Protein 6EU8 (pdb70)

Organism: Tannerella forsythia (NCBI:txid28112)

Structure (mmCIF, N/CA/C/O backbone):
data_6EU8
#
_entry.id   6EU8
#
_cell.length_a   68.050
_cell.length_b   68.050
_cell.length_c   90.220
_cell.angle_alpha   90.00
_cell.angle_beta   90.00
_cell.angle_gamma   120.00
#
_symmetry.space_group_name_H-M   'P 31 2 1'
#
loop_
_entity.id
_entity.type
_entity.pdbx_description
1 polymer 'Putative heme binding protein'
2 non-polymer 'MALONATE ION'
3 water water
#
loop_
_atom_site.group_PDB
_atom_site.id
_atom_site.type_symbol
_atom_site.label_atom_id
_atom_site.label_alt_id
_atom_site.label_comp_id
_atom_site.label_asym_id
_atom_site.label_entity_id
_atom_site.label_seq_id
_atom_site.pdbx_PDB_ins_code
_atom_site.Cartn_x
_atom_site.Cartn_y
_atom_site.Cartn_z
_atom_site.occupancy
_atom_site.B_iso_or_equiv
_atom_site.auth_seq_id
_atom_site.auth_comp_id
_atom_site.auth_asym_id
_atom_site.auth_atom_id
_atom_site.pdbx_PDB_model_num
ATOM 1 N N . ASP A 1 5 ? 26.207 -2.834 4.956 1.00 60.81 5 ASP A N 1
ATOM 2 C CA . ASP A 1 5 ? 27.713 -2.812 4.995 1.00 60.18 5 ASP A CA 1
ATOM 3 C C . ASP A 1 5 ? 28.387 -1.419 4.927 1.00 59.79 5 ASP A C 1
ATOM 4 O O . ASP A 1 5 ? 29.582 -1.352 5.180 1.00 50.22 5 ASP A O 1
ATOM 9 N N . ASP A 1 6 ? 27.646 -0.339 4.615 1.00 62.83 6 ASP A N 1
ATOM 10 C CA . ASP A 1 6 ? 28.226 1.041 4.530 1.00 68.74 6 ASP A CA 1
ATOM 11 C C . ASP A 1 6 ? 27.530 2.200 5.309 1.00 68.41 6 ASP A C 1
ATOM 12 O O . ASP A 1 6 ? 28.073 3.307 5.351 1.00 68.28 6 ASP A O 1
ATOM 17 N N . VAL A 1 7 ? 26.355 1.966 5.901 1.00 68.12 7 VAL A N 1
ATOM 18 C CA . VAL A 1 7 ? 25.717 2.934 6.823 1.00 64.18 7 VAL A CA 1
ATOM 19 C C . VAL A 1 7 ? 25.747 2.303 8.213 1.00 62.17 7 VAL A C 1
ATOM 20 O O . VAL A 1 7 ? 25.275 1.169 8.395 1.00 58.18 7 VAL A O 1
ATOM 24 N N . LYS A 1 8 ? 26.304 3.023 9.191 1.00 54.94 8 LYS A N 1
ATOM 25 C CA . LYS A 1 8 ? 26.371 2.507 10.557 1.00 51.17 8 LYS A CA 1
ATOM 26 C C . LYS A 1 8 ? 24.976 2.507 11.202 1.00 45.57 8 LYS A C 1
ATOM 27 O O . LYS A 1 8 ? 24.102 3.287 10.828 1.00 44.14 8 LYS A O 1
ATOM 33 N N . GLU A 1 9 ? 24.776 1.590 12.136 1.00 45.51 9 GLU A N 1
ATOM 34 C CA . GLU A 1 9 ? 23.504 1.476 12.833 1.00 47.44 9 GLU A CA 1
ATOM 35 C C . GLU A 1 9 ? 23.280 2.725 13.695 1.00 43.30 9 GLU A C 1
ATOM 36 O O . GLU A 1 9 ? 24.229 3.255 14.285 1.00 44.66 9 GLU A O 1
ATOM 42 N N . THR A 1 10 ? 22.030 3.192 13.731 1.00 42.78 10 THR A N 1
ATOM 43 C CA . THR A 1 10 ? 21.609 4.273 14.649 1.00 42.15 10 THR A CA 1
ATOM 44 C C . THR A 1 10 ? 21.647 3.778 16.087 1.00 40.35 10 THR A C 1
ATOM 45 O O . THR A 1 10 ? 21.291 2.632 16.363 1.00 40.31 10 THR A O 1
ATOM 49 N N . ILE A 1 11 ? 22.098 4.644 16.998 1.00 36.06 11 ILE A N 1
ATOM 50 C CA . ILE A 1 11 ? 22.193 4.347 18.414 1.00 36.15 11 ILE A CA 1
ATOM 51 C C . ILE A 1 11 ? 20.984 5.068 19.039 1.00 37.13 11 ILE A C 1
ATOM 52 O O . ILE A 1 11 ? 20.854 6.283 18.906 1.00 34.06 11 ILE A O 1
ATOM 57 N N . LYS A 1 12 ? 20.081 4.300 19.646 1.00 34.48 12 LYS A N 1
ATOM 58 C CA . LYS A 1 12 ? 18.842 4.823 20.238 1.00 35.42 12 LYS A CA 1
ATOM 59 C C . LYS A 1 12 ? 18.871 4.507 21.722 1.00 36.92 12 LYS A C 1
ATOM 60 O O . LYS A 1 12 ? 18.836 3.338 22.113 1.00 37.43 12 LYS A O 1
ATOM 66 N N . LYS A 1 13 ? 18.971 5.540 22.568 1.00 33.03 13 LYS A N 1
ATOM 67 C CA . LYS A 1 13 ? 19.173 5.353 24.006 1.00 35.09 13 LYS A CA 1
ATOM 68 C C . LYS A 1 13 ? 18.526 6.503 24.782 1.00 34.20 13 LYS A C 1
ATOM 69 O O . LYS A 1 13 ? 18.118 7.517 24.189 1.00 31.09 13 LYS A O 1
ATOM 75 N N . SER A 1 14 ? 18.449 6.298 26.095 1.00 34.84 14 SER A N 1
ATOM 76 C CA . SER A 1 14 ? 18.023 7.316 27.069 1.00 34.92 14 SER A CA 1
ATOM 77 C C . SER A 1 14 ? 19.165 7.526 28.046 1.00 35.39 14 SER A C 1
ATOM 78 O O . SER A 1 14 ? 19.929 6.606 28.297 1.00 35.32 14 SER A O 1
ATOM 81 N N . LYS A 1 15 ? 19.281 8.736 28.607 1.00 32.76 15 LYS A N 1
ATOM 82 C CA . LYS A 1 15 ? 20.281 9.036 29.630 1.00 31.93 15 LYS A CA 1
ATOM 83 C C . LYS A 1 15 ? 19.713 9.905 30.731 1.00 28.71 15 LYS A C 1
ATOM 84 O O . LYS A 1 15 ? 18.834 10.720 30.470 1.00 29.16 15 LYS A O 1
ATOM 90 N N . THR A 1 16 ? 20.262 9.747 31.928 1.00 29.01 16 THR A N 1
ATOM 91 C CA . THR A 1 16 ? 19.954 10.619 33.065 1.00 27.26 16 THR A CA 1
ATOM 92 C C . THR A 1 16 ? 21.272 11.152 33.623 1.00 28.27 16 THR A C 1
ATOM 93 O O . THR A 1 16 ? 22.152 10.372 33.998 1.00 29.71 16 THR A O 1
ATOM 97 N N . ILE A 1 17 ? 21.415 12.483 33.637 1.00 25.76 17 ILE A N 1
ATOM 98 C CA . ILE A 1 17 ? 22.649 13.166 34.057 1.00 25.76 17 ILE A CA 1
ATOM 99 C C . ILE A 1 17 ? 22.428 13.972 35.351 1.00 25.85 17 ILE A C 1
ATOM 100 O O . ILE A 1 17 ? 21.536 14.821 35.431 1.00 25.67 17 ILE A O 1
ATOM 105 N N . ASP A 1 18 ? 23.275 13.732 36.349 1.00 24.43 18 ASP A N 1
ATOM 106 C CA . ASP A 1 18 ? 23.268 14.530 37.576 1.00 25.11 18 ASP A CA 1
ATOM 107 C C . ASP A 1 18 ? 24.065 15.811 37.368 1.00 25.38 18 ASP A C 1
ATOM 108 O O . ASP A 1 18 ? 25.288 15.826 37.544 1.00 26.35 18 ASP A O 1
ATOM 113 N N . ALA A 1 19 ? 23.355 16.878 36.988 1.00 24.35 19 ALA A N 1
ATOM 114 C CA . ALA A 1 19 ? 23.950 18.219 36.789 1.00 23.68 19 ALA A CA 1
ATOM 115 C C . ALA A 1 19 ? 23.539 19.174 37.914 1.00 23.55 19 ALA A C 1
ATOM 116 O O . ALA A 1 19 ? 23.446 20.375 37.714 1.00 23.16 19 ALA A O 1
ATOM 118 N N . THR A 1 20 ? 23.356 18.643 39.131 1.00 24.55 20 THR A N 1
ATOM 119 C CA . THR A 1 20 ? 22.907 19.468 40.255 1.00 24.10 20 THR A CA 1
ATOM 120 C C . THR A 1 20 ? 23.938 20.479 40.774 1.00 24.24 20 THR A C 1
ATOM 121 O O . THR A 1 20 ? 23.561 21.503 41.332 1.00 24.99 20 THR A O 1
ATOM 125 N N . LYS A 1 21 ? 25.234 20.209 40.608 1.00 23.48 21 LYS A N 1
ATOM 126 C CA . LYS A 1 21 ? 26.283 21.074 41.182 1.00 25.63 21 LYS A CA 1
ATOM 127 C C . LYS A 1 21 ? 26.608 22.278 40.297 1.00 22.74 21 LYS A C 1
ATOM 128 O O . LYS A 1 21 ? 26.906 22.105 39.093 1.00 23.97 21 LYS A O 1
ATOM 134 N N . TYR A 1 22 ? 26.603 23.480 40.872 1.00 22.65 22 TYR A N 1
ATOM 135 C CA . TYR A 1 22 ? 27.004 24.705 40.144 1.00 23.33 22 TYR A CA 1
ATOM 136 C C . TYR A 1 22 ? 28.494 24.698 39.667 1.00 23.04 22 TYR A C 1
ATOM 137 O O . TYR A 1 22 ? 28.835 25.366 38.668 1.00 23.03 22 TYR A O 1
ATOM 146 N N . GLU A 1 23 ? 29.350 23.960 40.356 1.00 23.00 23 GLU A N 1
ATOM 147 C CA . GLU A 1 23 ? 30.787 23.916 40.039 1.00 23.89 23 GLU A CA 1
ATOM 148 C C . GLU A 1 23 ? 31.151 23.098 38.811 1.00 23.59 23 GLU A C 1
ATOM 149 O O . GLU A 1 23 ? 32.281 23.249 38.333 1.00 23.16 23 GLU A O 1
ATOM 155 N N . MET A 1 24 ? 30.249 22.207 38.334 1.00 21.62 24 MET A N 1
ATOM 156 C CA . MET A 1 24 ? 30.620 21.121 37.451 1.00 23.34 24 MET A CA 1
ATOM 157 C C . MET A 1 24 ? 30.000 21.171 36.050 1.00 21.54 24 MET A C 1
ATOM 158 O O . MET A 1 24 ? 28.912 21.728 35.856 1.00 22.02 24 MET A O 1
ATOM 163 N N . TRP A 1 25 ? 30.715 20.570 35.098 1.00 21.28 25 TRP A N 1
ATOM 164 C CA . TRP A 1 25 ? 30.162 20.151 33.813 1.00 21.12 25 TRP A CA 1
ATOM 165 C C . TRP A 1 25 ? 30.204 18.622 33.711 1.00 23.49 25 TRP A C 1
ATOM 166 O O . TRP A 1 25 ? 31.188 18.020 34.119 1.00 23.76 25 TRP A O 1
ATOM 177 N N . THR A 1 26 ? 29.189 18.008 33.095 1.00 22.61 26 THR A N 1
ATOM 178 C CA . THR A 1 26 ? 29.219 16.584 32.731 1.00 24.56 26 THR A CA 1
ATOM 179 C C . THR A 1 26 ? 29.278 16.462 31.210 1.00 23.53 26 THR A C 1
ATOM 180 O O . THR A 1 26 ? 28.357 16.922 30.508 1.00 23.34 26 THR A O 1
ATOM 184 N N . TYR A 1 27 ? 30.366 15.860 30.700 1.00 25.04 27 TYR A N 1
ATOM 185 C CA . TYR A 1 27 ? 30.628 15.675 29.262 1.00 24.92 27 TYR A CA 1
ATOM 186 C C . TYR A 1 27 ? 30.075 14.310 28.822 1.00 25.86 27 TYR A C 1
ATOM 187 O O . TYR A 1 27 ? 30.324 13.313 29.497 1.00 26.81 27 TYR A O 1
ATOM 196 N N . VAL A 1 28 ? 29.301 14.284 27.733 1.00 24.78 28 VAL A N 1
ATOM 197 C CA . VAL A 1 28 ? 28.518 13.091 27.318 1.00 25.95 28 VAL A CA 1
ATOM 198 C C . VAL A 1 28 ? 28.879 12.651 25.893 1.00 24.74 28 VAL A C 1
ATOM 199 O O . VAL A 1 28 ? 28.773 13.428 24.949 1.00 24.74 28 VAL A O 1
ATOM 203 N N . ASN A 1 29 ? 29.284 11.365 25.764 1.00 25.61 29 ASN A N 1
ATOM 204 C CA . ASN A 1 29 ? 29.486 10.702 24.477 1.00 27.82 29 ASN A CA 1
ATOM 205 C C . ASN A 1 29 ? 28.208 9.941 24.103 1.00 25.67 29 ASN A C 1
ATOM 206 O O . ASN A 1 29 ? 27.847 8.964 24.781 1.00 28.37 29 ASN A O 1
ATOM 211 N N . LEU A 1 30 ? 27.504 10.434 23.102 1.00 28.04 30 LEU A N 1
ATOM 212 C CA . LEU A 1 30 ? 26.240 9.839 22.640 1.00 28.41 30 LEU A CA 1
ATOM 213 C C . LEU A 1 30 ? 26.435 8.555 21.833 1.00 32.04 30 LEU A C 1
ATOM 214 O O . LEU A 1 30 ? 25.504 7.742 21.742 1.00 32.78 30 LEU A O 1
ATOM 219 N N . GLU A 1 31 ? 27.634 8.369 21.263 1.00 30.48 31 GLU A N 1
ATOM 220 C CA . GLU A 1 31 ? 27.926 7.158 20.483 1.00 35.79 31 GLU A CA 1
ATOM 221 C C . GLU A 1 31 ? 28.115 5.977 21.434 1.00 36.00 31 GLU A C 1
ATOM 222 O O . GLU A 1 31 ? 27.521 4.921 21.234 1.00 38.86 31 GLU A O 1
ATOM 228 N N . THR A 1 32 ? 28.925 6.169 22.473 1.00 34.67 32 THR A N 1
ATOM 229 C CA . THR A 1 32 ? 29.290 5.118 23.425 1.00 36.70 32 THR A CA 1
ATOM 230 C C . THR A 1 32 ? 28.502 5.097 24.734 1.00 38.31 32 THR A C 1
ATOM 231 O O . THR A 1 32 ? 28.510 4.096 25.448 1.00 38.40 32 THR A O 1
ATOM 235 N N . GLY A 1 33 ? 27.864 6.214 25.080 1.00 35.66 33 GLY A N 1
ATOM 236 C CA . GLY A 1 33 ? 27.218 6.360 26.379 1.00 33.56 33 GLY A CA 1
ATOM 237 C C . GLY A 1 33 ? 28.100 6.754 27.564 1.00 34.35 33 GLY A C 1
ATOM 238 O O . GLY A 1 33 ? 27.591 6.915 28.674 1.00 33.89 33 GLY A O 1
ATOM 239 N N . GLN A 1 34 ? 29.411 6.876 27.356 1.00 34.48 34 GLN A N 1
ATOM 240 C CA . GLN A 1 34 ? 30.337 7.241 28.423 1.00 34.36 34 GLN A CA 1
ATOM 241 C C . GLN A 1 34 ? 30.104 8.703 28.835 1.00 32.78 34 GLN A C 1
ATOM 242 O O . GLN A 1 34 ? 29.731 9.522 27.981 1.00 30.64 34 GLN A O 1
ATOM 248 N N . THR A 1 35 ? 30.342 8.979 30.121 1.00 31.44 35 THR A N 1
ATOM 249 C CA . THR A 1 35 ? 30.311 10.348 30.678 1.00 30.59 35 THR A CA 1
ATOM 250 C C . THR A 1 35 ? 31.496 10.600 31.605 1.00 32.89 35 THR A C 1
ATOM 251 O O . THR A 1 35 ? 32.089 9.644 32.126 1.00 34.60 35 THR A O 1
ATOM 255 N N . GLU A 1 36 ? 31.840 11.883 31.786 1.00 30.45 36 GLU A N 1
ATOM 256 C CA . GLU A 1 36 ? 32.902 12.358 32.700 1.00 32.14 36 GLU A CA 1
ATOM 257 C C . GLU A 1 36 ? 32.478 13.693 33.295 1.00 31.02 36 GLU A C 1
ATOM 258 O O . GLU A 1 36 ? 31.986 14.562 32.563 1.00 27.34 36 GLU A O 1
ATOM 264 N N . THR A 1 37 ? 32.667 13.843 34.605 1.00 28.49 37 THR A N 1
ATOM 265 C CA . THR A 1 37 ? 32.309 15.064 35.303 1.00 29.23 37 THR A CA 1
ATOM 266 C C . THR A 1 37 ? 33.594 15.781 35.773 1.00 30.29 37 THR A C 1
ATOM 267 O O . THR A 1 37 ? 34.445 15.163 36.435 1.00 31.10 37 THR A O 1
ATOM 271 N N . HIS A 1 38 ? 33.747 17.072 35.447 1.00 28.10 38 HIS A N 1
ATOM 272 C CA . HIS A 1 38 ? 34.915 17.861 35.880 1.00 26.40 38 HIS A CA 1
ATOM 273 C C . HIS A 1 38 ? 34.493 19.264 36.300 1.00 24.82 38 HIS A C 1
ATOM 274 O O . HIS A 1 38 ? 33.559 19.837 35.729 1.00 24.45 38 HIS A O 1
ATOM 281 N N . ARG A 1 39 ? 35.182 19.815 37.291 1.00 24.37 39 ARG A N 1
ATOM 282 C CA . ARG A 1 39 ? 35.013 21.204 37.709 1.00 22.45 39 ARG A CA 1
ATOM 283 C C . ARG A 1 39 ? 35.305 22.155 36.537 1.00 22.47 39 ARG A C 1
ATOM 284 O O . ARG A 1 39 ? 36.265 21.947 35.786 1.00 22.30 39 ARG A O 1
ATOM 292 N N . ASP A 1 40 ? 34.450 23.158 36.355 1.00 21.54 40 ASP A N 1
ATOM 293 C CA . ASP A 1 40 ? 34.643 24.209 35.329 1.00 20.56 40 ASP A CA 1
ATOM 294 C C . ASP A 1 40 ? 36.084 24.723 35.327 1.00 20.46 40 ASP A C 1
ATOM 295 O O . ASP A 1 40 ? 36.641 24.966 36.406 1.00 21.29 40 ASP A O 1
ATOM 300 N N . PHE A 1 41 ? 36.672 24.877 34.121 1.00 21.35 41 PHE A N 1
ATOM 301 C CA . PHE A 1 41 ? 38.109 25.200 33.921 1.00 21.78 41 PHE A CA 1
ATOM 302 C C . PHE A 1 41 ? 38.469 26.689 33.799 1.00 22.99 41 PHE A C 1
ATOM 303 O O . PHE A 1 41 ? 39.651 27.033 33.617 1.00 24.48 41 PHE A O 1
ATOM 311 N N . SER A 1 42 ? 37.496 27.599 33.941 1.00 20.18 42 SER A N 1
ATOM 312 C CA . SER A 1 42 ? 37.762 29.020 33.782 1.00 20.37 42 SER A CA 1
ATOM 313 C C . SER A 1 42 ? 38.325 29.654 35.079 1.00 19.34 42 SER A C 1
ATOM 314 O O . SER A 1 42 ? 38.280 29.042 36.143 1.00 21.13 42 SER A O 1
ATOM 317 N N . GLU A 1 43 ? 38.837 30.880 34.970 1.00 20.58 43 GLU A N 1
ATOM 318 C CA . GLU A 1 43 ? 39.117 31.669 36.164 1.00 20.97 43 GLU A CA 1
ATOM 319 C C . GLU A 1 43 ? 37.744 32.109 36.746 1.00 21.17 43 GLU A C 1
ATOM 320 O O . GLU A 1 43 ? 36.906 32.626 36.025 1.00 23.07 43 GLU A O 1
ATOM 326 N N . TRP A 1 44 ? 37.517 31.841 38.032 1.00 22.33 44 TRP A N 1
ATOM 327 C CA . TRP A 1 44 ? 36.203 32.190 38.626 1.00 22.11 44 TRP A CA 1
ATOM 328 C C . TRP A 1 44 ? 36.274 33.565 39.268 1.00 23.47 44 TRP A C 1
ATOM 329 O O . TRP A 1 44 ? 37.320 33.961 39.804 1.00 22.65 44 TRP A O 1
ATOM 340 N N . HIS A 1 45 ? 35.161 34.290 39.190 1.00 23.03 45 HIS A N 1
ATOM 341 C CA . HIS A 1 45 ? 35.113 35.691 39.578 1.00 23.20 45 HIS A CA 1
ATOM 342 C C . HIS A 1 45 ? 34.003 35.881 40.611 1.00 23.43 45 HIS A C 1
ATOM 343 O O . HIS A 1 45 ? 32.823 35.548 40.342 1.00 24.04 45 HIS A O 1
ATOM 350 N N . VAL A 1 46 ? 34.415 36.364 41.797 1.00 24.58 46 VAL A N 1
ATOM 351 C CA . VAL A 1 46 ? 33.461 36.643 42.908 1.00 25.23 46 VAL A CA 1
ATOM 352 C C . VAL A 1 46 ? 32.917 38.041 42.698 1.00 27.43 46 VAL A C 1
ATOM 353 O O . VAL A 1 46 ? 33.672 39.018 42.599 1.00 25.83 46 VAL A O 1
ATOM 357 N N . MET A 1 47 ? 31.597 38.143 42.565 1.00 26.23 47 MET A N 1
ATOM 358 C CA . MET A 1 47 ? 30.912 39.425 42.394 1.00 27.73 47 MET A CA 1
ATOM 359 C C . MET A 1 47 ? 30.389 39.821 43.770 1.00 30.81 47 MET A C 1
ATOM 360 O O . MET A 1 47 ? 29.760 39.010 44.450 1.00 29.78 47 MET A O 1
ATOM 365 N N . LYS A 1 48 ? 30.705 41.045 44.196 1.00 30.08 48 LYS A N 1
ATOM 366 C CA . LYS A 1 48 ? 30.264 41.583 45.492 1.00 33.67 48 LYS A CA 1
ATOM 367 C C . LYS A 1 48 ? 29.764 42.997 45.217 1.00 35.83 48 LYS A C 1
ATOM 368 O O . LYS A 1 48 ? 30.483 43.815 44.636 1.00 32.87 48 LYS A O 1
ATOM 374 N N . ASN A 1 49 ? 28.523 43.281 45.624 1.00 35.19 49 ASN A N 1
ATOM 375 C CA . ASN A 1 49 ? 27.906 44.585 45.423 1.00 38.71 49 ASN A CA 1
ATOM 376 C C . ASN A 1 49 ? 27.891 45.041 43.961 1.00 39.34 49 ASN A C 1
ATOM 377 O O . ASN A 1 49 ? 28.057 46.234 43.671 1.00 41.71 49 ASN A O 1
ATOM 382 N N . GLY A 1 50 ? 27.691 44.086 43.051 1.00 36.78 50 GLY A N 1
ATOM 383 C CA . GLY A 1 50 ? 27.583 44.339 41.618 1.00 39.47 50 GLY A CA 1
ATOM 384 C C . GLY A 1 50 ? 28.873 44.550 40.843 1.00 41.43 50 GLY A C 1
ATOM 385 O O . GLY A 1 50 ? 28.828 44.891 39.668 1.00 47.08 50 GLY A O 1
ATOM 386 N N . LYS A 1 51 ? 30.017 44.353 41.483 1.00 41.48 51 LYS A N 1
ATOM 387 C CA . LYS A 1 51 ? 31.296 44.495 40.782 1.00 44.20 51 LYS A CA 1
ATOM 388 C C . LYS A 1 51 ? 32.232 43.331 41.072 1.00 38.74 51 LYS A C 1
ATOM 389 O O . LYS A 1 51 ? 32.146 42.665 42.116 1.00 33.65 51 LYS A O 1
ATOM 395 N N . LEU A 1 52 ? 33.123 43.095 40.104 1.00 37.49 52 LEU A N 1
ATOM 396 C CA . LEU A 1 52 ? 34.125 42.056 40.204 1.00 39.64 52 LEU A CA 1
ATOM 397 C C . LEU A 1 52 ? 35.044 42.422 41.346 1.00 39.12 52 LEU A C 1
ATOM 398 O O . LEU A 1 52 ? 35.714 43.454 41.280 1.00 46.27 52 LEU A O 1
ATOM 403 N N . LEU A 1 53 ? 35.060 41.594 42.377 1.00 35.31 53 LEU A N 1
ATOM 404 C CA . LEU A 1 53 ? 35.832 41.838 43.594 1.00 38.08 53 LEU A CA 1
ATOM 405 C C . LEU A 1 53 ? 37.065 40.947 43.698 1.00 35.78 53 LEU A C 1
ATOM 406 O O . LEU A 1 53 ? 38.163 41.459 43.902 1.00 36.86 53 LEU A O 1
ATOM 411 N N . GLU A 1 54 ? 36.868 39.624 43.638 1.00 29.53 54 GLU A N 1
ATOM 412 C CA . GLU A 1 54 ? 37.929 38.664 43.877 1.00 29.80 54 GLU A CA 1
ATOM 413 C C . GLU A 1 54 ? 38.042 37.666 42.740 1.00 28.24 54 GLU A C 1
ATOM 414 O O . GLU A 1 54 ? 37.080 37.471 41.972 1.00 28.34 54 GLU A O 1
ATOM 420 N N . THR A 1 55 ? 39.218 37.033 42.648 1.00 27.48 55 THR A N 1
ATOM 421 C CA . THR A 1 55 ? 39.436 35.942 41.686 1.00 26.61 55 THR A CA 1
ATOM 422 C C . THR A 1 55 ? 39.729 34.625 42.393 1.00 27.18 55 THR A C 1
ATOM 423 O O . THR A 1 55 ? 40.266 34.596 43.518 1.00 29.74 55 THR A O 1
ATOM 427 N N . ILE A 1 56 ? 39.393 33.520 41.737 1.00 25.19 56 ILE A N 1
ATOM 428 C CA . ILE A 1 56 ? 39.760 32.173 42.149 1.00 26.18 56 ILE A CA 1
ATOM 429 C C . ILE A 1 56 ? 40.513 31.556 40.970 1.00 27.56 56 ILE A C 1
ATOM 430 O O . ILE A 1 56 ? 39.977 31.556 39.857 1.00 24.90 56 ILE A O 1
ATOM 435 N N . PRO A 1 57 ? 41.741 31.028 41.199 1.00 27.90 57 PRO A N 1
ATOM 436 C CA . PRO A 1 57 ? 42.554 30.625 40.062 1.00 28.21 57 PRO A CA 1
ATOM 437 C C . PRO A 1 57 ? 41.939 29.538 39.201 1.00 24.51 57 PRO A C 1
ATOM 438 O O . PRO A 1 57 ? 41.334 28.614 39.715 1.00 25.55 57 PRO A O 1
ATOM 442 N N . ALA A 1 58 ? 42.135 29.646 37.904 1.00 23.78 58 ALA A N 1
ATOM 443 C CA . ALA A 1 58 ? 41.777 28.603 36.948 1.00 25.12 58 ALA A CA 1
ATOM 444 C C . ALA A 1 58 ? 42.505 27.298 37.303 1.00 25.74 58 ALA A C 1
ATOM 445 O O . ALA A 1 58 ? 43.715 27.343 37.614 1.00 27.64 58 ALA A O 1
ATOM 447 N N . LYS A 1 59 ? 41.791 26.173 37.278 1.00 26.75 59 LYS A N 1
ATOM 448 C CA A LYS A 1 59 ? 42.369 24.856 37.591 0.50 28.84 59 LYS A CA 1
ATOM 449 C CA B LYS A 1 59 ? 42.336 24.836 37.608 0.50 28.77 59 LYS A CA 1
ATOM 450 C C . LYS A 1 59 ? 42.053 23.841 36.503 1.00 29.48 59 LYS A C 1
ATOM 451 O O . LYS A 1 59 ? 40.919 23.747 36.027 1.00 27.73 59 LYS A O 1
ATOM 462 N N . GLY A 1 60 ? 43.057 23.041 36.128 1.00 29.35 60 GLY A N 1
ATOM 463 C CA . GLY A 1 60 ? 42.902 22.077 35.044 1.00 29.31 60 GLY A CA 1
ATOM 464 C C . GLY A 1 60 ? 42.708 22.671 33.655 1.00 29.56 60 GLY A C 1
ATOM 465 O O . GLY A 1 60 ? 42.943 23.853 33.415 1.00 32.35 60 GLY A O 1
ATOM 466 N N . SER A 1 61 ? 42.271 21.822 32.739 1.00 31.81 61 SER A N 1
ATOM 467 C CA . SER A 1 61 ? 41.941 22.211 31.380 1.00 33.73 61 SER A CA 1
ATOM 468 C C . SER A 1 61 ? 41.161 21.092 30.690 1.00 32.17 61 SER A C 1
ATOM 469 O O . SER A 1 61 ? 41.065 19.956 31.191 1.00 33.26 61 SER A O 1
ATOM 472 N N . GLU A 1 62 ? 40.611 21.410 29.526 1.00 33.38 62 GLU A N 1
ATOM 473 C CA . GLU A 1 62 ? 39.862 20.429 28.734 1.00 36.22 62 GLU A CA 1
ATOM 474 C C . GLU A 1 62 ? 40.709 19.218 28.307 1.00 37.77 62 GLU A C 1
ATOM 475 O O . GLU A 1 62 ? 40.154 18.165 28.006 1.00 37.24 62 GLU A O 1
ATOM 481 N N . ALA A 1 63 ? 42.040 19.355 28.325 1.00 39.34 63 ALA A N 1
ATOM 482 C CA . ALA A 1 63 ? 42.923 18.189 28.159 1.00 40.39 63 ALA A CA 1
ATOM 483 C C . ALA A 1 63 ? 42.753 17.112 29.239 1.00 40.29 63 ALA A C 1
ATOM 484 O O . ALA A 1 63 ? 43.094 15.951 29.009 1.00 44.11 63 ALA A O 1
ATOM 486 N N . ASP A 1 64 ? 42.214 17.480 30.404 1.00 35.73 64 ASP A N 1
ATOM 487 C CA . ASP A 1 64 ? 41.852 16.511 31.450 1.00 35.67 64 ASP A CA 1
ATOM 488 C C . ASP A 1 64 ? 40.674 15.598 31.110 1.00 39.95 64 ASP A C 1
ATOM 489 O O . ASP A 1 64 ? 40.413 14.647 31.850 1.00 42.24 64 ASP A O 1
ATOM 494 N N . ILE A 1 65 ? 39.941 15.903 30.037 1.00 37.10 65 ILE A N 1
ATOM 495 C CA . ILE A 1 65 ? 38.815 15.076 29.608 1.00 37.39 65 ILE A CA 1
ATOM 496 C C . ILE A 1 65 ? 39.371 13.946 28.742 1.00 37.07 65 ILE A C 1
ATOM 497 O O . ILE A 1 65 ? 39.939 14.199 27.682 1.00 40.04 65 ILE A O 1
ATOM 502 N N . LYS A 1 66 ? 39.197 12.708 29.185 1.00 41.26 66 LYS A N 1
ATOM 503 C CA . LYS A 1 66 ? 39.776 11.555 28.459 1.00 43.27 66 LYS A CA 1
ATOM 504 C C . LYS A 1 66 ? 38.903 11.034 27.307 1.00 43.83 66 LYS A C 1
ATOM 505 O O . LYS A 1 66 ? 39.433 10.641 26.255 1.00 44.30 66 LYS A O 1
ATOM 511 N N . ILE A 1 67 ? 37.582 11.038 27.488 1.00 37.05 67 ILE A N 1
ATOM 512 C CA . ILE A 1 67 ? 36.657 10.557 26.448 1.00 34.23 67 ILE A CA 1
ATOM 513 C C . ILE A 1 67 ? 36.476 11.555 25.315 1.00 33.89 67 ILE A C 1
ATOM 514 O O . ILE A 1 67 ? 36.638 12.763 25.528 1.00 31.70 67 ILE A O 1
ATOM 519 N N . LYS A 1 68 ? 36.124 11.061 24.118 1.00 31.84 68 LYS A N 1
ATOM 520 C CA . LYS A 1 68 ? 35.479 11.887 23.098 1.00 33.48 68 LYS A CA 1
ATOM 521 C C . LYS A 1 68 ? 34.080 12.234 23.618 1.00 28.61 68 LYS A C 1
ATOM 522 O O . LYS A 1 68 ? 33.510 11.461 24.372 1.00 28.88 68 LYS A O 1
ATOM 528 N N . TRP A 1 69 ? 33.547 13.370 23.196 1.00 29.50 69 TRP A N 1
ATOM 529 C CA . TRP A 1 69 ? 32.224 13.803 23.682 1.00 27.69 69 TRP A CA 1
ATOM 530 C C . TRP A 1 69 ? 31.523 14.737 22.694 1.00 26.95 69 TRP A C 1
ATOM 531 O O . TRP A 1 69 ? 32.153 15.348 21.828 1.00 27.20 69 TRP A O 1
ATOM 542 N N . HIS A 1 70 ? 30.185 14.831 22.847 1.00 24.86 70 HIS A N 1
ATOM 543 C CA . HIS A 1 70 ? 29.316 15.521 21.936 1.00 24.36 70 HIS A CA 1
ATOM 544 C C . HIS A 1 70 ? 28.569 16.708 22.564 1.00 23.45 70 HIS A C 1
ATOM 545 O O . HIS A 1 70 ? 28.504 17.779 21.960 1.00 23.20 70 HIS A O 1
ATOM 552 N N . ILE A 1 71 ? 27.977 16.476 23.740 1.00 23.90 71 ILE A N 1
ATOM 553 C CA . ILE A 1 71 ? 27.291 17.552 24.487 1.00 24.07 71 ILE A CA 1
ATOM 554 C C . ILE A 1 71 ? 27.773 17.561 25.938 1.00 22.77 71 ILE A C 1
ATOM 555 O O . ILE A 1 71 ? 28.317 16.582 26.428 1.00 24.21 71 ILE A O 1
ATOM 560 N N . ALA A 1 72 ? 27.625 18.708 26.619 1.00 21.74 72 ALA A N 1
ATOM 561 C CA . ALA A 1 72 ? 27.947 18.852 28.048 1.00 21.95 72 ALA A CA 1
ATOM 562 C C . ALA A 1 72 ? 26.891 19.688 28.751 1.00 21.30 72 ALA A C 1
ATOM 563 O O . ALA A 1 72 ? 26.306 20.593 28.151 1.00 22.53 72 ALA A O 1
ATOM 565 N N . ILE A 1 73 ? 26.661 19.346 30.022 1.00 21.04 73 ILE A N 1
ATOM 566 C CA . ILE A 1 73 ? 25.543 19.869 30.798 1.00 20.69 73 ILE A CA 1
ATOM 567 C C . ILE A 1 73 ? 26.075 20.437 32.138 1.00 20.87 73 ILE A C 1
ATOM 568 O O . ILE A 1 73 ? 26.844 19.780 32.854 1.00 20.37 73 ILE A O 1
ATOM 573 N N . HIS A 1 74 ? 25.645 21.676 32.459 1.00 19.69 74 HIS A N 1
ATOM 574 C CA . HIS A 1 74 ? 25.910 22.349 33.736 1.00 20.62 74 HIS A CA 1
ATOM 575 C C . HIS A 1 74 ? 24.575 22.915 34.189 1.00 20.61 74 HIS A C 1
ATOM 576 O O . HIS A 1 74 ? 24.061 23.793 33.547 1.00 20.65 74 HIS A O 1
ATOM 583 N N . ARG A 1 75 ? 24.017 22.427 35.318 1.00 20.85 75 ARG A N 1
ATOM 584 C CA . ARG A 1 75 ? 22.651 22.807 35.682 1.00 20.11 75 ARG A CA 1
ATOM 585 C C . ARG A 1 75 ? 21.725 22.650 34.458 1.00 19.56 75 ARG A C 1
ATOM 586 O O . ARG A 1 75 ? 21.663 21.528 33.962 1.00 20.63 75 ARG A O 1
ATOM 594 N N . PHE A 1 76 ? 21.025 23.690 33.987 1.00 20.26 76 PHE A N 1
ATOM 595 C CA . PHE A 1 76 ? 20.177 23.556 32.776 1.00 19.83 76 PHE A CA 1
ATOM 596 C C . PHE A 1 76 ? 20.846 24.135 31.529 1.00 19.60 76 PHE A C 1
ATOM 597 O O . PHE A 1 76 ? 20.218 24.215 30.450 1.00 20.52 76 PHE A O 1
ATOM 605 N N . ASP A 1 77 ? 22.105 24.550 31.679 1.00 20.03 77 ASP A N 1
ATOM 606 C CA . ASP A 1 77 ? 22.926 25.016 30.528 1.00 20.46 77 ASP A CA 1
ATOM 607 C C . ASP A 1 77 ? 23.447 23.811 29.734 1.00 20.42 77 ASP A C 1
ATOM 608 O O . ASP A 1 77 ? 23.977 22.852 30.306 1.00 19.41 77 ASP A O 1
ATOM 613 N N . ILE A 1 78 ? 23.310 23.881 28.408 1.00 20.52 78 ILE A N 1
ATOM 614 C CA . ILE A 1 78 ? 23.725 22.791 27.495 1.00 22.00 78 ILE A CA 1
ATOM 615 C C . ILE A 1 78 ? 24.668 23.389 26.466 1.00 20.63 78 ILE A C 1
ATOM 616 O O . ILE A 1 78 ? 24.339 24.438 25.850 1.00 21.83 78 ILE A O 1
ATOM 621 N N . ARG A 1 79 ? 25.850 22.781 26.307 1.00 21.17 79 ARG A N 1
ATOM 622 C CA . ARG A 1 79 ? 26.762 23.156 25.213 1.00 22.08 79 ARG A CA 1
ATOM 623 C C . ARG A 1 79 ? 27.092 21.931 24.365 1.00 23.12 79 ARG A C 1
ATOM 624 O O . ARG A 1 79 ? 26.773 20.801 24.714 1.00 22.51 79 ARG A O 1
ATOM 632 N N . THR A 1 80 ? 27.780 22.202 23.249 1.00 22.62 80 THR A N 1
ATOM 633 C CA . THR A 1 80 ? 28.270 21.163 22.345 1.00 23.02 80 THR A CA 1
ATOM 634 C C . THR A 1 80 ? 29.798 21.204 22.272 1.00 23.80 80 THR A C 1
ATOM 635 O O . THR A 1 80 ? 30.430 22.144 22.758 1.00 23.45 80 THR A O 1
ATOM 639 N N . ASN A 1 81 ? 30.377 20.188 21.608 1.00 23.37 81 ASN A N 1
ATOM 640 C CA . ASN A 1 81 ? 31.846 20.147 21.376 1.00 25.76 81 ASN A CA 1
ATOM 641 C C . ASN A 1 81 ? 32.129 20.695 19.978 1.00 26.01 81 ASN A C 1
ATOM 642 O O . ASN A 1 81 ? 32.362 19.916 19.030 1.00 27.08 81 ASN A O 1
ATOM 647 N N . GLU A 1 82 ? 32.112 22.022 19.846 1.00 26.15 82 GLU A N 1
ATOM 648 C CA . GLU A 1 82 ? 32.186 22.721 18.549 1.00 29.47 82 GLU A CA 1
ATOM 649 C C . GLU A 1 82 ? 31.140 22.215 17.535 1.00 29.20 82 GLU A C 1
ATOM 650 O O . GLU A 1 82 ? 31.437 21.986 16.338 1.00 30.95 82 GLU A O 1
ATOM 656 N N . GLY A 1 83 ? 29.911 22.040 18.010 1.00 27.10 83 GLY A N 1
ATOM 657 C CA . GLY A 1 83 ? 28.765 21.652 17.199 1.00 27.34 83 GLY A CA 1
ATOM 658 C C . GLY A 1 83 ? 27.788 22.754 16.904 1.00 26.09 83 GLY A C 1
ATOM 659 O O . GLY A 1 83 ? 28.067 23.931 17.122 1.00 27.96 83 GLY A O 1
ATOM 660 N N . GLU A 1 84 ? 26.639 22.385 16.350 1.00 25.10 84 GLU A N 1
ATOM 661 C CA . GLU A 1 84 ? 25.592 23.362 16.028 1.00 27.02 84 GLU A CA 1
ATOM 662 C C . GLU A 1 84 ? 24.222 22.709 16.096 1.00 26.34 84 GLU A C 1
ATOM 663 O O . GLU A 1 84 ? 24.101 21.487 15.875 1.00 26.33 84 GLU A O 1
ATOM 669 N N . ALA A 1 85 ? 23.197 23.509 16.439 1.00 25.36 85 ALA A N 1
ATOM 670 C CA . ALA A 1 85 ? 21.855 22.972 16.721 1.00 24.93 85 ALA A CA 1
ATOM 671 C C . ALA A 1 85 ? 20.702 23.788 16.136 1.00 24.12 85 ALA A C 1
ATOM 672 O O . ALA A 1 85 ? 20.834 24.986 15.915 1.00 26.22 85 ALA A O 1
ATOM 674 N N . ILE A 1 86 ? 19.585 23.088 15.891 1.00 23.91 86 ILE A N 1
ATOM 675 C CA . ILE A 1 86 ? 18.246 23.658 15.634 1.00 25.34 86 ILE A CA 1
ATOM 676 C C . ILE A 1 86 ? 17.191 23.014 16.505 1.00 24.48 86 ILE A C 1
ATOM 677 O O . ILE A 1 86 ? 17.341 21.884 16.961 1.00 24.98 86 ILE A O 1
ATOM 682 N N . ALA A 1 87 ? 16.118 23.779 16.761 1.00 24.93 87 ALA A N 1
ATOM 683 C CA . ALA A 1 87 ? 14.884 23.246 17.312 1.00 25.66 87 ALA A CA 1
ATOM 684 C C . ALA A 1 87 ? 13.904 23.052 16.165 1.00 24.84 87 ALA A C 1
ATOM 685 O O . ALA A 1 87 ? 13.493 24.030 15.534 1.00 29.26 87 ALA A O 1
ATOM 687 N N . THR A 1 88 ? 13.545 21.804 15.940 1.00 26.63 88 THR A N 1
ATOM 688 C CA . THR A 1 88 ? 12.521 21.473 14.947 1.00 26.58 88 THR A CA 1
ATOM 689 C C . THR A 1 88 ? 11.139 21.760 15.510 1.00 29.22 88 THR A C 1
ATOM 690 O O . THR A 1 88 ? 10.965 21.919 16.728 1.00 27.47 88 THR A O 1
ATOM 694 N N . LYS A 1 89 ? 10.155 21.780 14.621 1.00 28.77 89 LYS A N 1
ATOM 695 C CA . LYS A 1 89 ? 8.741 21.847 14.997 1.00 28.97 89 LYS A CA 1
ATOM 696 C C . LYS A 1 89 ? 8.133 20.515 15.378 1.00 29.22 89 LYS A C 1
ATOM 697 O O . LYS A 1 89 ? 6.966 20.470 15.780 1.00 29.41 89 LYS A O 1
ATOM 703 N N . GLU A 1 90 ? 8.881 19.421 15.243 1.00 27.71 90 GLU A N 1
ATOM 704 C CA . GLU A 1 90 ? 8.362 18.089 15.475 1.00 29.36 90 GLU A CA 1
ATOM 705 C C . GLU A 1 90 ? 8.437 17.687 16.939 1.00 28.72 90 GLU A C 1
ATOM 706 O O . GLU A 1 90 ? 9.301 18.186 17.692 1.00 27.72 90 GLU A O 1
ATOM 712 N N . THR A 1 91 ? 7.518 16.805 17.326 1.00 28.87 91 THR A N 1
ATOM 713 C CA A THR A 1 91 ? 7.468 16.238 18.672 0.50 30.34 91 THR A CA 1
ATOM 714 C CA B THR A 1 91 ? 7.466 16.241 18.664 0.50 27.76 91 THR A CA 1
ATOM 715 C C . THR A 1 91 ? 7.847 14.750 18.703 1.00 30.50 91 THR A C 1
ATOM 716 O O . THR A 1 91 ? 7.996 14.182 19.770 1.00 30.31 91 THR A O 1
ATOM 723 N N . GLU A 1 92 ? 8.011 14.127 17.532 1.00 32.30 92 GLU A N 1
ATOM 724 C CA . GLU A 1 92 ? 8.318 12.687 17.436 1.00 34.95 92 GLU A CA 1
ATOM 725 C C . GLU A 1 92 ? 9.514 12.458 16.510 1.00 29.78 92 GLU A C 1
ATOM 726 O O . GLU A 1 92 ? 9.611 13.069 15.453 1.00 30.16 92 GLU A O 1
ATOM 732 N N . PHE A 1 93 ? 10.404 11.551 16.902 1.00 32.12 93 PHE A N 1
ATOM 733 C CA . PHE A 1 93 ? 11.624 11.287 16.114 1.00 31.70 93 PHE A CA 1
ATOM 734 C C . PHE A 1 93 ? 11.310 10.801 14.699 1.00 34.33 93 PHE A C 1
ATOM 735 O O . PHE A 1 93 ? 11.981 11.210 13.754 1.00 33.87 93 PHE A O 1
ATOM 743 N N . SER A 1 94 ? 10.283 9.964 14.558 1.00 38.05 94 SER A N 1
ATOM 744 C CA . SER A 1 94 ? 9.919 9.430 13.218 1.00 38.82 94 SER A CA 1
ATOM 745 C C . SER A 1 94 ? 9.493 10.507 12.197 1.00 39.61 94 SER A C 1
ATOM 746 O O . SER A 1 94 ? 9.509 10.257 10.987 1.00 40.58 94 SER A O 1
ATOM 749 N N . LYS A 1 95 ? 9.129 11.702 12.673 1.00 36.75 95 LYS A N 1
ATOM 750 C CA . LYS A 1 95 ? 8.770 12.835 11.810 1.00 37.50 95 LYS A CA 1
ATOM 751 C C . LYS A 1 95 ? 9.941 13.721 11.377 1.00 35.54 95 LYS A C 1
ATOM 752 O O . LYS A 1 95 ? 9.759 14.628 10.575 1.00 36.92 95 LYS A O 1
ATOM 758 N N . VAL A 1 96 ? 11.131 13.494 11.941 1.00 37.82 96 VAL A N 1
ATOM 759 C CA . VAL A 1 96 ? 12.342 14.214 11.552 1.00 37.68 96 VAL A CA 1
ATOM 760 C C . VAL A 1 96 ? 13.070 13.259 10.612 1.00 41.30 96 VAL A C 1
ATOM 761 O O . VAL A 1 96 ? 13.611 12.254 11.059 1.00 40.32 96 VAL A O 1
ATOM 765 N N . THR A 1 97 ? 13.009 13.538 9.312 1.00 47.16 97 THR A N 1
ATOM 76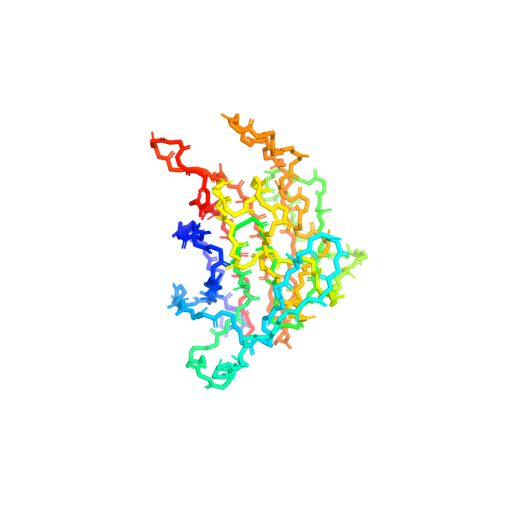6 C CA . THR A 1 97 ? 13.541 12.604 8.320 1.00 51.63 97 THR A CA 1
ATOM 767 C C . THR A 1 97 ? 14.961 13.028 7.993 1.00 49.98 97 THR A C 1
ATOM 768 O O . THR A 1 97 ? 15.188 14.116 7.458 1.00 50.92 97 THR A O 1
ATOM 772 N N . GLY A 1 98 ? 15.913 12.177 8.365 1.00 52.01 98 GLY A N 1
ATOM 773 C CA . GLY A 1 98 ? 17.325 12.425 8.080 1.00 53.82 98 GLY A CA 1
ATOM 774 C C . GLY A 1 98 ? 17.853 13.622 8.839 1.00 53.44 98 GLY A C 1
ATOM 775 O O . GLY A 1 98 ? 17.358 13.947 9.921 1.00 57.74 98 GLY A O 1
ATOM 776 N N . LEU A 1 99 ? 18.863 14.268 8.267 1.00 49.26 99 LEU A N 1
ATOM 777 C CA . LEU A 1 99 ? 19.424 15.489 8.808 1.00 45.34 99 LEU A CA 1
ATOM 778 C C . LEU A 1 99 ? 18.702 16.655 8.146 1.00 46.19 99 LEU A C 1
ATOM 779 O O . LEU A 1 99 ? 18.911 16.908 6.952 1.00 46.84 99 LEU A O 1
ATOM 784 N N . PRO A 1 100 ? 17.831 17.361 8.890 1.00 42.28 100 PRO A N 1
ATOM 785 C CA . PRO A 1 100 ? 17.100 18.419 8.213 1.00 44.77 100 PRO A CA 1
ATOM 786 C C . PRO A 1 100 ? 17.972 19.601 7.869 1.00 45.07 100 PRO A C 1
ATOM 787 O O . PRO A 1 100 ? 18.984 19.860 8.540 1.00 42.22 100 PRO A O 1
ATOM 791 N N . ALA A 1 101 ? 17.578 20.307 6.817 1.00 45.66 101 ALA A N 1
ATOM 792 C CA . ALA A 1 101 ? 18.140 21.607 6.517 1.00 47.62 101 ALA A CA 1
ATOM 793 C C . ALA A 1 101 ? 17.563 22.596 7.507 1.00 48.06 101 ALA A C 1
ATOM 794 O O . ALA A 1 101 ? 16.502 22.351 8.086 1.00 50.10 101 ALA A O 1
ATOM 796 N N . GLY A 1 102 ? 18.261 23.711 7.695 1.00 48.56 102 GLY A N 1
ATOM 797 C CA . GLY A 1 102 ? 17.854 24.733 8.662 1.00 47.57 102 GLY A CA 1
ATOM 798 C C . GLY A 1 102 ? 18.974 25.693 9.038 1.00 43.52 102 GLY A C 1
ATOM 799 O O . GLY A 1 102 ? 20.103 25.576 8.544 1.00 44.16 102 GLY A O 1
ATOM 800 N N . ASP A 1 103 ? 18.645 26.629 9.925 1.00 41.31 103 ASP A N 1
ATOM 801 C CA . ASP A 1 103 ? 19.563 27.664 10.387 1.00 40.62 103 ASP A CA 1
ATOM 802 C C . ASP A 1 103 ? 20.209 27.237 11.727 1.00 36.65 103 ASP A C 1
ATOM 803 O O . ASP A 1 103 ? 19.808 27.696 12.811 1.00 37.30 103 ASP A O 1
ATOM 808 N N . TYR A 1 104 ? 21.239 26.406 11.613 1.00 32.00 104 TYR A N 1
ATOM 809 C CA . TYR A 1 104 ? 21.941 25.842 12.765 1.00 30.12 104 TYR A CA 1
ATOM 810 C C . TYR A 1 104 ? 22.772 26.913 13.473 1.00 31.28 104 TYR A C 1
ATOM 811 O O . TYR A 1 104 ? 23.409 27.739 12.817 1.00 32.92 104 TYR A O 1
ATOM 820 N N . LYS A 1 105 ? 22.736 26.914 14.816 1.00 26.87 105 LYS A N 1
ATOM 821 C CA . LYS A 1 105 ? 23.505 27.841 15.622 1.00 27.95 105 LYS A CA 1
ATOM 822 C C . LYS A 1 105 ? 24.617 27.173 16.453 1.00 26.28 105 LYS A C 1
ATOM 823 O O . LYS A 1 105 ? 24.377 26.153 17.143 1.00 25.30 105 LYS A O 1
ATOM 829 N N . LYS A 1 106 ? 25.814 27.744 16.361 1.00 26.23 106 LYS A N 1
ATOM 830 C CA . LYS A 1 106 ? 26.974 27.310 17.143 1.00 28.39 106 LYS A CA 1
ATOM 831 C C . LYS A 1 106 ? 26.900 27.883 18.581 1.00 25.82 106 LYS A C 1
ATOM 832 O O . LYS A 1 106 ? 26.106 28.769 18.876 1.00 26.47 106 LYS A O 1
ATOM 838 N N . ASP A 1 107 ? 27.7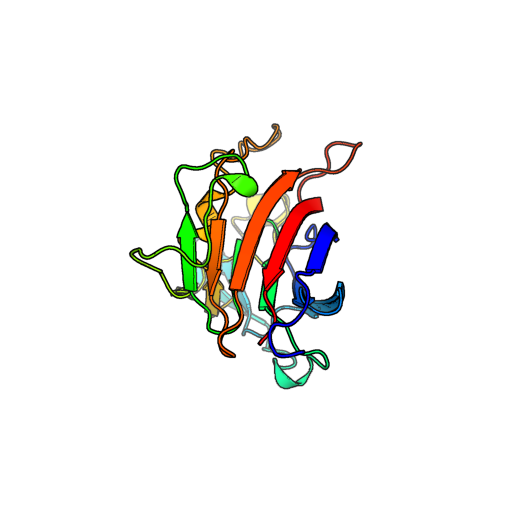25 27.327 19.456 1.00 23.47 107 ASP A N 1
ATOM 839 C CA . ASP A 1 107 ? 27.787 27.800 20.862 1.00 23.59 107 ASP A CA 1
ATOM 840 C C . ASP A 1 107 ? 28.316 29.239 20.912 1.00 23.16 107 ASP A C 1
ATOM 841 O O . AS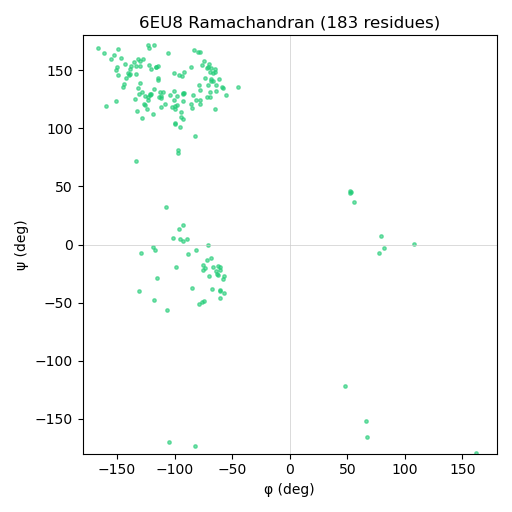P A 1 107 ? 29.125 29.652 20.033 1.00 26.00 107 ASP A O 1
ATOM 846 N N . VAL A 1 108 ? 27.891 29.988 21.935 1.00 23.46 108 VAL A N 1
ATOM 847 C CA . VAL A 1 108 ? 28.358 31.366 22.176 1.00 24.04 108 VAL A CA 1
ATOM 848 C C . VAL A 1 108 ? 29.140 31.427 23.485 1.00 25.70 108 VAL A C 1
ATOM 849 O O . VAL A 1 108 ? 28.928 30.600 24.367 1.00 25.04 108 VAL A O 1
ATOM 853 N N . GLU A 1 109 ? 30.050 32.381 23.577 1.00 24.22 109 GLU A N 1
ATOM 854 C CA . GLU A 1 109 ? 30.851 32.637 24.782 1.00 26.36 109 GLU A CA 1
ATOM 855 C C . GLU A 1 109 ? 30.153 33.676 25.631 1.00 26.03 109 GLU A C 1
ATOM 856 O O . GLU A 1 109 ? 29.783 34.755 25.114 1.00 29.14 109 GLU A O 1
ATOM 862 N N . ILE A 1 110 ? 29.995 33.392 26.933 1.00 25.81 110 ILE A N 1
ATOM 863 C CA . ILE A 1 110 ? 29.398 34.338 27.877 1.00 27.15 110 ILE A CA 1
ATOM 864 C C . ILE A 1 110 ? 30.404 34.649 28.996 1.00 26.65 110 ILE A C 1
ATOM 865 O O . ILE A 1 110 ? 30.969 33.734 29.607 1.00 23.87 110 ILE A O 1
ATOM 870 N N . LYS A 1 111 ? 30.615 35.943 29.243 1.00 26.20 111 LYS A N 1
ATOM 871 C CA . LYS A 1 111 ? 31.602 36.456 30.186 1.00 26.14 111 LYS A CA 1
ATOM 872 C C . LYS A 1 111 ? 30.969 36.861 31.537 1.00 25.60 111 LYS A C 1
ATOM 873 O O . LYS A 1 111 ? 30.033 37.662 31.574 1.00 25.26 111 LYS A O 1
ATOM 879 N N . ASP A 1 112 ? 31.466 36.291 32.631 1.00 22.98 112 ASP A N 1
ATOM 880 C CA . ASP A 1 112 ? 31.051 36.649 33.996 1.00 24.70 112 ASP A CA 1
ATOM 881 C C . ASP A 1 112 ? 29.549 36.569 34.169 1.00 24.28 112 ASP A C 1
ATOM 882 O O . ASP A 1 112 ? 28.902 37.470 34.749 1.00 24.13 112 ASP A O 1
ATOM 887 N N . LYS A 1 113 ? 28.975 35.483 33.670 1.00 23.25 113 LYS A N 1
ATOM 888 C CA . LYS A 1 113 ? 27.507 35.323 33.673 1.00 24.30 113 LYS A CA 1
ATOM 889 C C . LYS A 1 113 ? 27.043 33.971 34.210 1.00 25.21 113 LYS A C 1
ATOM 890 O O . LYS A 1 113 ? 26.048 33.910 34.935 1.00 27.05 113 LYS A O 1
ATOM 896 N N . MET A 1 114 ? 27.729 32.874 33.885 1.00 22.13 114 MET A N 1
ATOM 897 C CA . MET A 1 114 ? 27.271 31.539 34.309 1.00 21.32 114 MET A CA 1
ATOM 898 C C . MET A 1 114 ? 27.599 31.250 35.774 1.00 22.43 114 MET A C 1
ATOM 899 O O . MET A 1 114 ? 28.763 31.353 36.178 1.00 22.03 114 MET A O 1
ATOM 904 N N . LEU A 1 115 ? 26.585 30.902 36.585 1.00 22.20 115 LEU A N 1
ATOM 905 C CA . LEU A 1 115 ? 26.819 30.667 38.007 1.00 22.76 115 LEU A CA 1
ATOM 906 C C . LEU A 1 115 ? 27.633 29.420 38.291 1.00 21.27 115 LEU A C 1
ATOM 907 O O . LEU A 1 115 ? 27.259 28.315 37.862 1.00 21.77 115 LEU A O 1
ATOM 912 N N . VAL A 1 116 ? 28.711 29.581 39.064 1.00 21.81 116 VAL A N 1
ATOM 913 C CA . VAL A 1 116 ? 29.487 28.461 39.584 1.00 21.31 116 VAL A CA 1
ATOM 914 C C . VAL A 1 116 ? 29.542 28.343 41.126 1.00 21.55 116 VAL A C 1
ATOM 915 O O . VAL A 1 116 ? 30.077 27.378 41.644 1.00 23.42 116 VAL A O 1
ATOM 919 N N . GLY A 1 117 ? 28.903 29.299 41.812 1.00 24.74 117 GLY A N 1
ATOM 920 C CA . GLY A 1 117 ? 28.841 29.297 43.294 1.00 26.53 117 GLY A CA 1
ATOM 921 C C . GLY A 1 117 ? 27.658 30.167 43.700 1.00 27.89 117 GLY A C 1
ATOM 922 O O . GLY A 1 117 ? 27.613 31.366 43.390 1.00 26.90 117 GLY A O 1
ATOM 923 N N . PHE A 1 118 ? 26.706 29.533 44.391 1.00 30.23 118 PHE A N 1
ATOM 924 C CA . PHE A 1 118 ? 25.445 30.188 44.764 1.00 34.60 118 PHE A CA 1
ATOM 925 C C . PHE A 1 118 ? 24.874 29.607 46.064 1.00 33.13 118 PHE A C 1
ATOM 926 O O . PHE A 1 118 ? 24.631 28.404 46.148 1.00 32.66 118 PHE A O 1
ATOM 934 N N . ASN A 1 119 ? 24.652 30.476 47.055 1.00 30.20 119 ASN A N 1
ATOM 935 C CA . ASN A 1 119 ? 23.929 30.099 48.303 1.00 31.30 119 ASN A CA 1
ATOM 936 C C . ASN A 1 119 ? 23.247 31.306 48.906 1.00 30.95 119 ASN A C 1
ATOM 937 O O . ASN A 1 119 ? 23.605 32.446 48.554 1.00 30.28 119 ASN A O 1
ATOM 942 N N . MET A 1 120 ? 22.284 31.071 49.816 1.00 30.70 120 MET A N 1
ATOM 943 C CA A MET A 1 120 ? 21.493 32.202 50.309 0.70 30.65 120 MET A CA 1
ATOM 944 C CA B MET A 1 120 ? 21.453 32.113 50.449 0.30 31.10 120 MET A CA 1
ATOM 945 C C . MET A 1 120 ? 22.251 33.112 51.273 1.00 30.02 120 MET A C 1
ATOM 946 O O . MET A 1 120 ? 22.052 34.321 51.190 1.00 30.75 120 MET A O 1
ATOM 955 N N . ALA A 1 121 ? 23.124 32.576 52.116 1.00 30.22 121 ALA A N 1
ATOM 956 C CA . ALA A 1 121 ? 23.890 33.429 53.062 1.00 31.27 121 ALA A CA 1
ATOM 957 C C . ALA A 1 121 ? 24.757 34.440 52.308 1.00 32.11 121 ALA A C 1
ATOM 958 O O . ALA A 1 121 ? 24.743 35.635 52.610 1.00 33.32 121 ALA A O 1
ATOM 960 N N . ASP A 1 122 ? 25.464 33.970 51.275 1.00 30.14 122 ASP A N 1
ATOM 961 C CA . ASP A 1 122 ? 26.229 34.881 50.421 1.00 30.09 122 ASP A CA 1
ATOM 962 C C . ASP A 1 122 ? 25.360 35.821 49.584 1.00 25.57 122 ASP A C 1
ATOM 963 O O . ASP A 1 122 ? 25.690 36.996 49.442 1.00 28.86 122 ASP A O 1
ATOM 968 N N . MET A 1 123 ? 24.231 35.323 49.076 1.00 26.12 123 MET A N 1
ATOM 969 C CA . MET A 1 123 ? 23.324 36.148 48.286 1.00 26.86 123 MET A CA 1
ATOM 970 C C . MET A 1 123 ? 22.788 37.341 49.095 1.00 26.27 123 MET A C 1
ATOM 971 O O . MET A 1 123 ? 22.712 38.460 48.582 1.00 26.10 123 MET A O 1
ATOM 976 N N . MET A 1 124 ? 22.472 37.099 50.361 1.00 30.01 124 MET A N 1
ATOM 977 C CA . MET A 1 124 ? 22.011 38.189 51.248 1.00 30.80 124 MET A CA 1
ATOM 978 C C . MET A 1 124 ? 23.088 39.224 51.552 1.00 32.29 124 MET A C 1
ATOM 979 O O . MET A 1 124 ? 22.753 40.344 51.957 1.00 33.36 124 MET A O 1
ATOM 984 N N . LYS A 1 125 ? 24.365 38.861 51.346 1.00 31.65 125 LYS A N 1
ATOM 985 C CA . LYS A 1 125 ? 25.489 39.793 51.330 1.00 31.93 125 LYS A CA 1
ATOM 986 C C . LYS A 1 125 ? 25.848 40.321 49.923 1.00 31.16 125 LYS A C 1
ATOM 987 O O . LYS A 1 125 ? 26.944 40.883 49.735 1.00 30.68 125 LYS A O 1
ATOM 993 N N . SER A 1 126 ? 24.921 40.170 48.968 1.00 28.01 126 SER A N 1
ATOM 994 C CA . SER A 1 126 ? 25.081 40.537 47.572 1.00 28.50 126 SER A CA 1
ATOM 995 C C . SER A 1 126 ? 26.354 39.942 46.941 1.00 28.57 126 SER A C 1
ATOM 996 O O . SER A 1 126 ? 27.077 40.648 46.239 1.00 29.24 126 SER A O 1
ATOM 999 N N . LYS A 1 127 ? 26.580 38.658 47.194 1.00 26.42 127 LYS A N 1
ATOM 1000 C CA . LYS A 1 127 ? 27.795 37.958 46.740 1.00 27.85 127 LYS A CA 1
ATOM 1001 C C . LYS A 1 127 ? 27.453 36.636 46.071 1.00 26.82 127 LYS A C 1
ATOM 1002 O O . LYS A 1 127 ? 26.677 35.823 46.586 1.00 26.23 127 LYS A O 1
ATOM 1008 N N . PHE A 1 128 ? 28.102 36.384 44.922 1.00 26.18 128 PHE A N 1
ATOM 1009 C CA . PHE A 1 128 ? 27.953 35.096 44.220 1.00 26.19 128 PHE A CA 1
ATOM 1010 C C . PHE A 1 128 ? 29.146 34.946 43.253 1.00 25.74 128 PHE A C 1
ATOM 1011 O O . PHE A 1 128 ? 29.858 35.923 43.036 1.00 24.59 128 PHE A O 1
ATOM 1019 N N . THR A 1 129 ? 29.365 33.729 42.755 1.00 23.01 129 THR A N 1
ATOM 1020 C CA . THR A 1 129 ? 30.562 33.441 41.908 1.00 23.09 129 THR A CA 1
ATOM 1021 C C . THR A 1 129 ? 30.145 33.014 40.502 1.00 22.09 129 THR A C 1
ATOM 1022 O O . THR A 1 129 ? 29.269 32.159 40.333 1.00 22.28 129 THR A O 1
ATOM 1026 N N . VAL A 1 130 ? 30.800 33.591 39.498 1.00 21.71 130 VAL A N 1
ATOM 1027 C CA . VAL A 1 130 ? 30.555 33.277 38.064 1.00 21.19 130 VAL A CA 1
ATOM 1028 C C . VAL A 1 130 ? 31.828 32.792 37.348 1.00 19.87 130 VAL A C 1
ATOM 1029 O O . VAL A 1 130 ? 32.941 33.117 37.723 1.00 20.95 130 VAL A O 1
ATOM 1033 N N . ALA A 1 131 ? 31.616 32.018 36.283 1.00 20.02 131 ALA A N 1
ATOM 1034 C CA . ALA A 1 131 ? 32.711 31.591 35.386 1.00 20.54 131 ALA A CA 1
ATOM 1035 C C . ALA A 1 131 ? 33.227 32.790 34.609 1.00 20.86 131 ALA A C 1
ATOM 1036 O O . ALA A 1 131 ? 32.452 33.535 34.024 1.00 21.39 131 ALA A O 1
ATOM 1038 N N . GLY A 1 132 ? 34.552 32.999 34.577 1.00 20.51 132 GL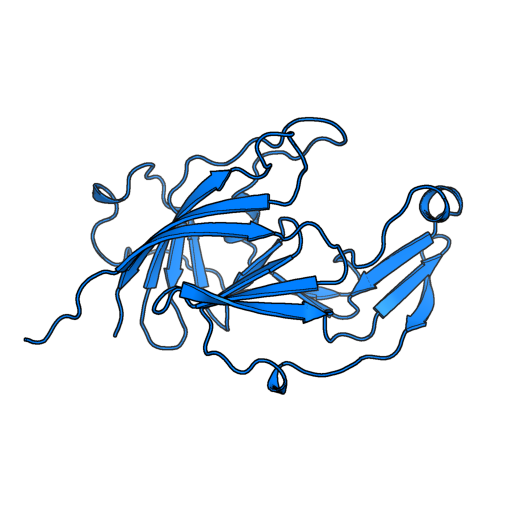Y A N 1
ATOM 1039 C CA . GLY A 1 132 ? 35.087 34.134 33.791 1.00 22.07 132 GLY A CA 1
ATOM 1040 C C . GLY A 1 132 ? 34.683 34.087 32.322 1.00 22.54 132 GLY A C 1
ATOM 1041 O O . GLY A 1 132 ? 34.328 35.106 31.720 1.00 25.12 132 GLY A O 1
ATOM 1042 N N . MET A 1 133 ? 34.728 32.892 31.740 1.00 22.11 133 MET A N 1
ATOM 1043 C CA . MET A 1 133 ? 34.223 32.643 30.424 1.00 23.43 133 MET A CA 1
ATOM 1044 C C . MET A 1 133 ? 33.603 31.247 30.370 1.00 22.47 133 MET A C 1
ATOM 1045 O O . MET A 1 133 ? 34.182 30.329 30.934 1.00 23.11 133 MET A O 1
ATOM 1050 N N . ALA A 1 134 ? 32.461 31.116 29.707 1.00 21.54 134 ALA A N 1
ATOM 1051 C CA . ALA A 1 134 ? 31.821 29.829 29.482 1.00 21.65 134 ALA A CA 1
ATOM 1052 C C . ALA A 1 134 ? 31.163 29.785 28.098 1.00 22.51 134 ALA A C 1
ATOM 1053 O O . ALA A 1 134 ? 30.834 30.821 27.520 1.00 25.32 134 ALA A O 1
ATOM 1055 N N . LYS A 1 135 ? 31.007 28.579 27.584 1.00 21.63 135 LYS A N 1
ATOM 1056 C CA . LYS A 1 135 ? 30.348 28.328 26.295 1.00 22.60 135 LYS A CA 1
ATOM 1057 C C . LYS A 1 135 ? 29.010 27.635 26.538 1.00 21.98 135 LYS A C 1
ATOM 1058 O O . LYS A 1 135 ? 28.952 26.653 27.282 1.00 22.49 135 LYS A O 1
ATOM 1064 N N . VAL A 1 136 ? 27.947 28.148 25.899 1.00 21.75 136 VAL A N 1
ATOM 1065 C CA . VAL A 1 136 ? 26.594 27.620 25.995 1.00 21.89 136 VAL A CA 1
ATOM 1066 C C . VAL A 1 136 ? 25.946 27.691 24.606 1.00 21.57 136 VAL A C 1
ATOM 1067 O O . VAL A 1 136 ? 26.207 28.634 23.853 1.00 23.47 136 VAL A O 1
ATOM 1071 N N . ASN A 1 137 ? 25.072 26.760 24.284 1.00 21.77 137 ASN A N 1
ATOM 1072 C CA . ASN A 1 137 ? 24.371 26.802 22.997 1.00 20.97 137 ASN A CA 1
ATOM 1073 C C . ASN A 1 137 ? 23.038 27.532 23.151 1.00 22.62 137 ASN A C 1
ATOM 1074 O O . ASN A 1 137 ? 22.215 27.128 23.998 1.00 21.61 137 ASN A O 1
ATOM 1079 N N . PRO A 1 138 ? 22.805 28.612 22.364 1.00 23.41 138 PRO A N 1
ATOM 1080 C CA . PRO A 1 138 ? 21.600 29.432 22.556 1.00 24.04 138 PRO A CA 1
ATOM 1081 C C . PRO A 1 138 ? 20.299 28.776 22.057 1.00 23.56 138 PRO A C 1
ATOM 1082 O O . PRO A 1 138 ? 19.219 29.203 22.467 1.00 25.23 138 PRO A O 1
ATOM 1086 N N . VAL A 1 139 ? 20.394 27.778 21.162 1.00 22.23 139 VAL A N 1
ATOM 1087 C CA . VAL A 1 139 ? 19.243 26.986 20.739 1.00 23.36 139 VAL A CA 1
ATOM 1088 C C . VAL A 1 139 ? 18.906 25.924 21.815 1.00 23.50 139 VAL A C 1
ATOM 1089 O O . VAL A 1 139 ? 17.766 25.849 22.287 1.00 22.76 139 VAL A O 1
ATOM 1093 N N . LEU A 1 140 ? 19.894 25.148 22.245 1.00 20.91 140 LEU A N 1
ATOM 1094 C CA . LEU A 1 140 ? 19.621 24.107 23.232 1.00 21.38 140 LEU A CA 1
ATOM 1095 C C . LEU A 1 140 ? 19.135 24.683 24.560 1.00 21.02 140 LEU A C 1
ATOM 1096 O O . LEU A 1 140 ? 18.411 24.007 25.251 1.00 21.78 140 LEU A O 1
ATOM 1101 N N . LYS A 1 141 ? 19.481 25.927 24.866 1.00 20.76 141 LYS A N 1
ATOM 1102 C CA . LYS A 1 141 ? 19.015 26.589 26.127 1.00 21.98 141 LYS A CA 1
ATOM 1103 C C . LYS A 1 141 ? 17.499 26.622 26.203 1.00 22.27 141 LYS A C 1
ATOM 1104 O O . LYS A 1 141 ? 16.913 26.560 27.303 1.00 23.07 141 LYS A O 1
ATOM 1110 N N . THR A 1 142 ? 16.849 26.680 25.049 1.00 23.23 142 THR A N 1
ATOM 1111 C CA . THR A 1 142 ? 15.385 26.708 24.998 1.00 21.52 142 THR A CA 1
ATOM 1112 C C . THR A 1 142 ? 14.666 25.408 25.369 1.00 21.58 142 THR A C 1
ATOM 1113 O O . THR A 1 142 ? 13.420 25.375 25.359 1.00 23.30 142 THR A O 1
ATOM 1117 N N . TRP A 1 143 ? 15.385 24.330 25.700 1.00 19.96 143 TRP A N 1
ATOM 1118 C CA . TRP A 1 143 ? 14.755 23.097 26.207 1.00 20.06 143 TRP A CA 1
ATOM 1119 C C . TRP A 1 143 ? 13.908 23.369 27.466 1.00 20.54 143 TRP A C 1
ATOM 1120 O O . TRP A 1 143 ? 12.965 22.646 27.722 1.00 21.46 143 TRP A O 1
ATOM 1131 N N . ILE A 1 144 ? 14.272 24.413 28.220 1.00 21.81 144 ILE A N 1
ATOM 1132 C CA . ILE A 1 144 ? 13.448 24.920 29.343 1.00 21.98 144 ILE A CA 1
ATOM 1133 C C . ILE A 1 144 ? 12.643 26.121 28.831 1.00 21.62 144 ILE A C 1
ATOM 1134 O O . ILE A 1 144 ? 13.208 27.113 28.388 1.00 22.86 144 ILE A O 1
ATOM 1139 N N . VAL A 1 145 ? 11.308 26.026 28.896 1.00 21.28 145 VAL A N 1
ATOM 1140 C CA . VAL A 1 145 ? 10.453 27.159 28.601 1.00 23.11 145 VAL A CA 1
ATOM 1141 C C . VAL A 1 145 ? 10.466 28.151 29.799 1.00 22.95 145 VAL A C 1
ATOM 1142 O O . VAL A 1 145 ? 10.603 29.359 29.592 1.00 24.00 145 VAL A O 1
ATOM 1146 N N . GLU A 1 146 ? 10.256 27.617 31.002 1.00 23.41 146 GLU A N 1
ATOM 1147 C CA . GLU A 1 146 ? 10.249 28.418 32.252 1.00 27.12 146 GLU A CA 1
ATOM 1148 C C . GLU A 1 146 ? 10.895 27.622 33.365 1.00 24.50 146 GLU A C 1
ATOM 1149 O O . GLU A 1 146 ? 10.639 26.422 33.500 1.00 22.99 146 GLU A O 1
ATOM 1155 N N . ASN A 1 147 ? 11.633 28.314 34.244 1.00 25.87 147 ASN A N 1
ATOM 1156 C CA . ASN A 1 147 ? 12.170 27.713 35.475 1.00 24.88 147 ASN A CA 1
ATOM 1157 C C . ASN A 1 147 ? 11.922 28.631 36.705 1.00 25.33 147 ASN A C 1
ATOM 1158 O O . ASN A 1 147 ? 12.861 29.257 37.202 1.00 29.44 147 ASN A O 1
ATOM 1163 N N . PRO A 1 148 ? 10.658 28.722 37.147 1.00 27.72 148 PRO A N 1
ATOM 1164 C CA . PRO A 1 148 ? 10.330 29.588 38.304 1.00 29.67 148 PRO A CA 1
ATOM 1165 C C . PRO A 1 148 ? 10.997 29.120 39.591 1.00 28.52 148 PRO A C 1
ATOM 1166 O O . PRO A 1 148 ? 10.991 27.932 39.895 1.00 26.71 148 PRO A O 1
ATOM 1170 N N . MET A 1 149 ? 11.543 30.063 40.367 1.00 31.58 149 MET A N 1
ATOM 1171 C CA . MET A 1 149 ? 12.209 29.760 41.652 1.00 31.88 149 MET A CA 1
ATOM 1172 C C . MET A 1 149 ? 11.254 28.991 42.589 1.00 28.25 149 MET A C 1
ATOM 1173 O O . MET A 1 149 ? 10.108 29.378 42.764 1.00 30.30 149 MET A O 1
ATOM 1178 N N . GLY A 1 150 ? 11.729 27.869 43.121 1.00 28.98 150 GLY A N 1
ATOM 1179 C CA . GLY A 1 150 ? 10.924 27.0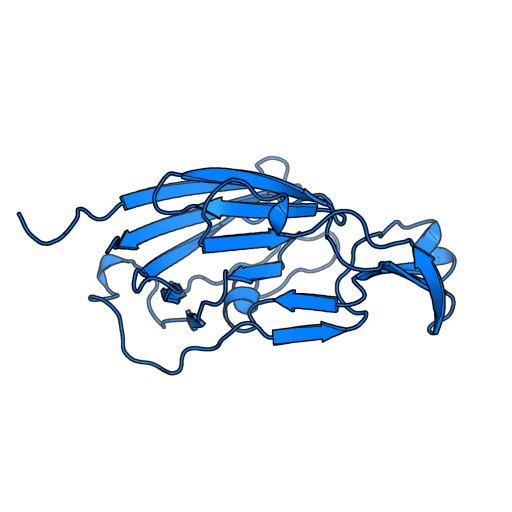03 44.023 1.00 30.29 150 GLY A CA 1
ATOM 1180 C C . GLY A 1 150 ? 9.880 26.096 43.396 1.00 30.36 150 GLY A C 1
ATOM 1181 O O . GLY A 1 150 ? 9.326 25.236 44.108 1.00 31.20 150 GLY A O 1
ATOM 1182 N N . LYS A 1 151 ? 9.627 26.234 42.083 1.00 28.23 151 LYS A N 1
ATOM 1183 C CA . LYS A 1 151 ? 8.509 25.581 41.393 1.00 28.16 151 LYS A CA 1
ATOM 1184 C C . LYS A 1 151 ? 8.988 24.689 40.222 1.00 26.45 151 LYS A C 1
ATOM 1185 O O . LYS A 1 151 ? 10.175 24.719 39.867 1.00 27.74 151 LYS A O 1
ATOM 1191 N N . ALA A 1 152 ? 8.077 23.887 39.684 1.00 28.50 152 ALA A N 1
ATOM 1192 C CA . ALA A 1 152 ? 8.420 22.925 38.617 1.00 27.38 152 ALA A CA 1
ATOM 1193 C C . ALA A 1 152 ? 8.890 23.630 37.350 1.00 24.61 152 ALA A C 1
ATOM 1194 O O . ALA A 1 152 ? 8.212 24.528 36.868 1.00 27.51 152 ALA A O 1
ATOM 1196 N N . PRO A 1 153 ? 10.035 23.180 36.764 1.00 25.04 153 PRO A N 1
ATOM 1197 C CA . PRO A 1 153 ? 10.373 23.641 35.417 1.00 24.59 153 PRO A CA 1
ATOM 1198 C C . PRO A 1 153 ? 9.346 23.168 34.367 1.00 23.19 153 PRO A C 1
ATOM 1199 O O . PRO A 1 153 ? 8.730 22.110 34.544 1.00 26.47 153 PRO A O 1
ATOM 1203 N N . VAL A 1 154 ? 9.145 23.978 33.337 1.00 24.43 154 VAL A N 1
ATOM 1204 C CA . VAL A 1 154 ? 8.260 23.644 32.195 1.00 25.53 154 VAL A CA 1
ATOM 1205 C C . VAL A 1 154 ? 9.199 23.377 31.000 1.00 24.88 154 VAL A C 1
ATOM 1206 O O . VAL A 1 154 ? 9.961 24.275 30.604 1.00 24.59 154 VAL A O 1
ATOM 1210 N N . LEU A 1 155 ? 9.126 22.160 30.435 1.00 24.87 155 LEU A N 1
ATOM 1211 C CA . LEU A 1 155 ? 10.031 21.712 29.329 1.00 22.49 155 LEU A CA 1
ATOM 1212 C C . LEU A 1 155 ? 9.384 21.902 27.972 1.00 24.45 155 LEU A C 1
ATOM 1213 O O . LEU A 1 155 ? 8.158 21.770 27.825 1.00 24.09 155 LEU A O 1
ATOM 1218 N N . SER A 1 156 ? 10.201 22.222 26.975 1.00 21.43 156 SER A N 1
ATOM 1219 C CA . SER A 1 156 ? 9.768 22.229 25.581 1.00 21.78 156 SER A CA 1
ATOM 1220 C C . SER A 1 156 ? 9.450 20.810 25.156 1.00 23.22 156 SER A C 1
ATOM 1221 O O . SER A 1 156 ? 10.076 19.859 25.600 1.00 23.58 156 SER A O 1
ATOM 1224 N N . LYS A 1 157 ? 8.476 20.676 24.262 1.00 23.57 157 LYS A N 1
ATOM 1225 C CA . LYS A 1 157 ? 8.141 19.376 23.650 1.00 24.62 157 LYS A CA 1
ATOM 1226 C C . LYS A 1 157 ? 8.838 19.173 22.293 1.00 25.71 157 LYS A C 1
ATOM 1227 O O . LYS A 1 157 ? 8.551 18.159 21.625 1.00 25.19 157 LYS A O 1
ATOM 1233 N N . SER A 1 158 ? 9.713 20.102 21.880 1.00 23.58 158 SER A N 1
ATOM 1234 C CA . SER A 1 158 ? 10.395 20.025 20.576 1.00 23.97 158 SER A CA 1
ATOM 1235 C C . SER A 1 158 ? 11.494 18.956 20.530 1.00 23.97 158 SER A C 1
ATOM 1236 O O . SER A 1 158 ? 12.212 18.715 21.502 1.00 24.52 158 SER A O 1
ATOM 1239 N N . VAL A 1 159 ? 11.609 18.312 19.360 1.00 25.03 159 VAL A N 1
ATOM 1240 C CA . VAL A 1 159 ? 12.808 17.523 19.012 1.00 25.57 159 VAL A CA 1
ATOM 1241 C C . VAL A 1 159 ? 13.879 18.488 18.503 1.00 23.21 159 VAL A C 1
ATOM 1242 O O . VAL A 1 159 ? 13.653 19.258 17.563 1.00 24.22 159 VAL A O 1
ATOM 1246 N N . PHE A 1 160 ? 15.058 18.450 19.148 1.00 23.38 160 PHE A N 1
ATOM 1247 C CA . PHE A 1 160 ? 16.254 19.163 18.702 1.00 23.10 160 PHE A CA 1
ATOM 1248 C C . PHE A 1 160 ? 17.112 18.279 17.790 1.00 23.66 160 PHE A C 1
ATOM 1249 O O . PHE A 1 160 ? 17.125 17.058 17.940 1.00 25.02 160 PHE A O 1
ATOM 1257 N N . VAL A 1 161 ? 17.796 18.913 16.848 1.00 24.11 161 VAL A N 1
ATOM 1258 C CA . VAL A 1 161 ? 18.815 18.216 16.061 1.00 25.12 161 VAL A CA 1
ATOM 1259 C C . VAL A 1 161 ? 20.151 18.937 16.249 1.00 23.76 161 VAL A C 1
ATOM 1260 O O . VAL A 1 161 ? 20.239 20.150 16.085 1.00 24.88 161 VAL A O 1
ATOM 1264 N N . VAL A 1 162 ? 21.179 18.165 16.575 1.00 25.75 162 VAL A N 1
ATOM 1265 C CA . VAL A 1 162 ? 22.526 18.675 16.791 1.00 26.75 162 VAL A CA 1
ATOM 1266 C C . VAL A 1 162 ? 23.493 17.979 15.822 1.00 27.12 162 VAL A C 1
ATOM 1267 O O . VAL A 1 162 ? 23.527 16.748 15.786 1.00 26.98 162 VAL A O 1
ATOM 1271 N N . LYS A 1 163 ? 24.268 18.789 15.104 1.00 26.07 163 LYS A N 1
ATOM 1272 C CA . LYS A 1 163 ? 25.344 18.318 14.187 1.00 28.80 163 LYS A CA 1
ATOM 1273 C C . LYS A 1 163 ? 26.687 18.460 14.868 1.00 29.51 163 LYS A C 1
ATOM 1274 O O . LYS A 1 163 ? 26.987 19.553 15.416 1.00 28.82 163 LYS A O 1
ATOM 1280 N N . PHE A 1 164 ? 27.515 17.396 14.817 1.00 30.00 164 PHE A N 1
ATOM 1281 C CA . PHE A 1 164 ? 28.797 17.332 15.535 1.00 29.56 164 PHE A CA 1
ATOM 1282 C C . PHE A 1 164 ? 30.022 17.496 14.626 1.00 33.89 164 PHE A C 1
ATOM 1283 O O . PHE A 1 164 ? 29.898 17.416 13.395 1.00 32.72 164 PHE A O 1
ATOM 1291 N N . LYS A 1 165 ? 31.176 17.766 15.254 1.00 33.73 165 LYS A N 1
ATOM 1292 C CA . LYS A 1 165 ? 32.396 18.161 14.532 1.00 37.62 165 LYS A CA 1
ATOM 1293 C C . LYS A 1 165 ? 32.947 17.082 13.593 1.00 38.46 165 LYS A C 1
ATOM 1294 O O . LYS A 1 165 ? 33.676 17.421 12.649 1.00 35.05 165 LYS A O 1
ATOM 1300 N N . ASP A 1 166 ? 32.600 15.816 13.849 1.00 35.57 166 ASP A N 1
ATOM 1301 C CA . ASP A 1 166 ? 32.935 14.701 12.934 1.00 34.67 166 ASP A CA 1
ATOM 1302 C C . ASP A 1 166 ? 31.909 14.382 11.813 1.00 33.85 166 ASP A C 1
ATOM 1303 O O . ASP A 1 166 ? 32.092 13.415 11.061 1.00 35.01 166 ASP A O 1
ATOM 1308 N N . GLY A 1 167 ? 30.854 15.175 11.668 1.00 34.61 167 GLY A N 1
ATOM 1309 C CA . GLY A 1 167 ? 29.772 14.874 10.719 1.00 32.94 167 GLY A CA 1
ATOM 1310 C C . GLY A 1 167 ? 28.616 13.998 11.229 1.00 33.53 167 GLY A C 1
ATOM 1311 O O . GLY A 1 167 ? 27.602 13.863 10.531 1.00 34.20 167 GLY A O 1
ATOM 1312 N N A SER A 1 168 ? 28.750 13.423 12.425 0.50 33.17 168 SER A N 1
ATOM 1313 N N B SER A 1 168 ? 28.755 13.426 12.434 0.50 29.99 168 SER A N 1
ATOM 1314 C CA A SER A 1 168 ? 27.635 12.727 13.053 0.50 32.62 168 SER A CA 1
ATOM 1315 C CA B SE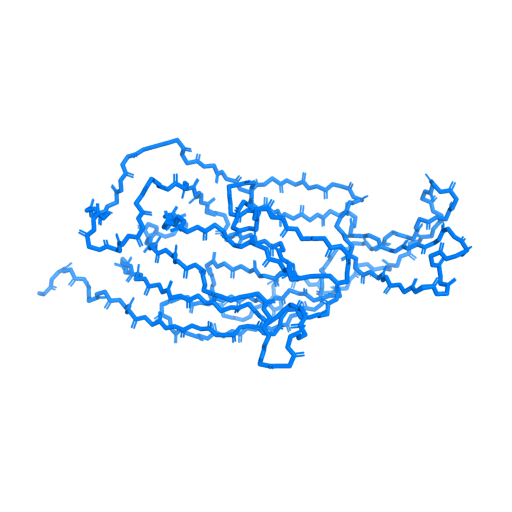R A 1 168 ? 27.658 12.705 13.098 0.50 27.90 168 SER A CA 1
ATOM 1316 C C A SER A 1 168 ? 26.556 13.743 13.418 0.50 30.05 168 SER A C 1
ATOM 1317 C C B SER A 1 168 ? 26.626 13.708 13.567 0.50 27.55 168 SER A C 1
ATOM 1318 O O A SER A 1 168 ? 26.728 14.959 13.259 0.50 27.77 168 SER A O 1
ATOM 1319 O O B SER A 1 168 ? 26.932 14.888 13.685 0.50 28.56 168 SER A O 1
ATOM 1324 N N . TYR A 1 169 ? 25.409 13.222 13.823 1.00 29.06 169 TYR A N 1
ATOM 1325 C CA . TYR A 1 169 ? 24.296 14.065 14.312 1.00 28.75 169 TYR A CA 1
ATOM 1326 C C . TYR A 1 169 ? 23.347 13.271 15.192 1.00 28.46 169 TYR A C 1
ATOM 1327 O O . TYR A 1 169 ? 23.318 12.051 15.155 1.00 27.75 169 TYR A O 1
ATOM 1336 N N . ALA A 1 170 ? 22.620 13.988 16.059 1.00 2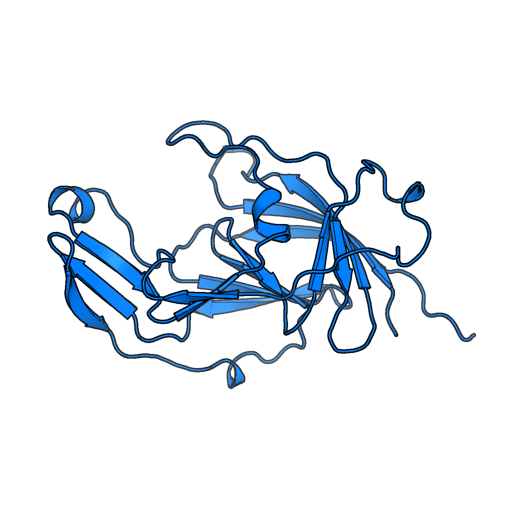6.79 170 ALA A N 1
ATOM 1337 C CA . ALA A 1 170 ? 21.585 13.365 16.897 1.00 27.98 170 ALA A CA 1
ATOM 1338 C C . ALA A 1 170 ? 20.297 14.164 16.891 1.00 25.61 170 ALA A C 1
ATOM 1339 O O . ALA A 1 170 ? 20.296 15.402 16.783 1.00 27.21 170 ALA A O 1
ATOM 1341 N N . LYS A 1 171 ? 19.202 13.403 16.987 1.00 25.66 171 LYS A N 1
ATOM 1342 C CA . LYS A 1 171 ? 17.886 13.910 17.391 1.00 27.49 171 LYS A CA 1
ATOM 1343 C C . LYS A 1 171 ? 17.775 13.718 18.883 1.00 25.16 171 LYS A C 1
ATOM 1344 O O . LYS A 1 171 ? 18.014 12.618 19.401 1.00 24.69 171 LYS A O 1
ATOM 1350 N N . ILE A 1 172 ? 17.390 14.784 19.604 1.00 24.60 172 ILE A N 1
ATOM 1351 C CA . ILE A 1 172 ? 17.314 14.755 21.069 1.00 24.17 172 ILE A CA 1
ATOM 1352 C C . ILE A 1 172 ? 15.957 15.303 21.560 1.00 22.76 172 ILE A C 1
ATOM 1353 O O . ILE A 1 172 ? 15.529 16.356 21.096 1.00 26.80 172 ILE A O 1
ATOM 1358 N N . LYS A 1 173 ? 15.296 14.548 22.436 1.00 25.42 173 LYS A N 1
ATOM 1359 C CA . LYS A 1 173 ? 14.072 15.009 23.111 1.00 26.28 173 LYS A CA 1
ATOM 1360 C C . LYS A 1 173 ? 14.303 14.914 24.608 1.00 24.00 173 LYS A C 1
ATOM 1361 O O . LYS A 1 173 ? 14.501 13.830 25.165 1.00 24.53 173 LYS A O 1
ATOM 1367 N N . PHE A 1 174 ? 14.272 16.070 25.295 1.00 25.17 174 PHE A N 1
ATOM 1368 C CA . PHE A 1 174 ? 14.439 16.114 26.747 1.00 24.70 174 PHE A CA 1
ATOM 1369 C C . PHE A 1 174 ? 13.130 15.707 27.400 1.00 25.28 174 PHE A C 1
ATOM 1370 O O . PHE A 1 174 ? 12.067 16.071 26.907 1.00 27.33 174 PHE A O 1
ATOM 1378 N N . THR A 1 175 ? 13.219 14.885 28.435 1.00 24.08 175 THR A N 1
ATOM 1379 C CA . THR A 1 175 ? 12.034 14.336 29.093 1.00 26.07 175 THR A CA 1
ATOM 1380 C C . THR A 1 175 ?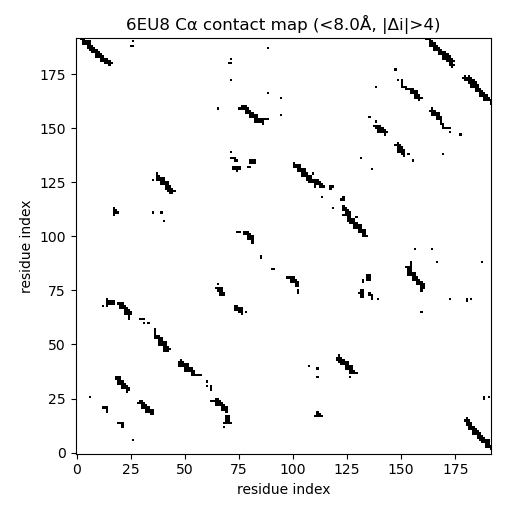 11.839 14.780 30.534 1.00 25.33 175 THR A C 1
ATOM 1381 O O . THR A 1 175 ? 10.692 14.831 31.000 1.00 26.88 175 THR A O 1
ATOM 1385 N N . ASP A 1 176 ? 12.924 15.078 31.253 1.00 25.13 176 ASP A N 1
ATOM 1386 C CA . ASP A 1 176 ? 12.844 15.470 32.665 1.00 25.39 176 ASP A CA 1
ATOM 1387 C C . ASP A 1 176 ? 13.961 16.436 33.055 1.00 25.03 176 ASP A C 1
ATOM 1388 O O . ASP A 1 176 ? 15.100 16.333 32.555 1.00 24.56 176 ASP A O 1
ATOM 1393 N N . ALA A 1 177 ? 13.632 17.353 33.966 1.00 24.15 177 ALA A N 1
ATOM 1394 C CA . ALA A 1 177 ? 14.615 18.274 34.593 1.00 22.99 177 ALA A CA 1
ATOM 1395 C C . ALA A 1 177 ? 14.764 18.093 36.098 1.00 23.81 177 ALA A C 1
ATOM 1396 O O . ALA A 1 177 ? 15.612 18.762 36.726 1.00 24.48 177 ALA A O 1
ATOM 1398 N N . THR A 1 178 ? 13.944 17.209 36.676 1.00 24.58 178 THR A N 1
ATOM 1399 C CA . THR A 1 178 ? 14.030 16.839 38.073 1.00 24.89 178 THR A CA 1
ATOM 1400 C C . THR A 1 178 ? 13.993 15.314 38.205 1.00 26.03 178 THR A C 1
ATOM 1401 O O . THR A 1 178 ? 13.496 14.629 37.320 1.00 26.33 178 THR A O 1
ATOM 1405 N N . ASN A 1 179 ? 14.463 14.810 39.332 1.00 26.02 179 ASN A N 1
ATOM 1406 C CA . ASN A 1 179 ? 14.327 13.384 39.701 1.00 28.02 179 ASN A CA 1
ATOM 1407 C C . ASN A 1 179 ? 12.932 13.134 40.324 1.00 28.42 179 ASN A C 1
ATOM 1408 O O . ASN A 1 179 ? 12.086 14.011 40.330 1.00 29.22 179 ASN A O 1
ATOM 1413 N N . ASP A 1 180 ? 12.703 11.918 40.839 1.00 33.10 180 ASP A N 1
ATOM 1414 C CA . ASP A 1 180 ? 11.391 11.559 41.406 1.00 35.30 180 ASP A CA 1
ATOM 1415 C C . ASP A 1 180 ? 11.086 12.246 42.762 1.00 35.80 180 ASP A C 1
ATOM 1416 O O . ASP A 1 180 ? 9.938 12.220 43.228 1.00 37.65 180 ASP A O 1
ATOM 1421 N N . LYS A 1 181 ? 12.097 12.848 43.398 1.00 34.17 181 LYS A N 1
ATOM 1422 C CA . LYS A 1 181 ? 11.891 13.732 44.567 1.00 35.25 181 LYS A CA 1
ATOM 1423 C C . LYS A 1 181 ? 11.836 15.224 44.193 1.00 32.30 181 LYS A C 1
ATOM 1424 O O . LYS A 1 181 ? 11.933 16.094 45.064 1.00 30.09 181 LYS A O 1
ATOM 1430 N N . GLN A 1 182 ? 11.706 15.500 42.891 1.00 30.30 182 GLN A N 1
ATOM 1431 C CA A GLN A 1 182 ? 11.566 16.847 42.358 0.50 28.09 182 GLN A CA 1
ATOM 1432 C CA B GLN A 1 182 ? 11.570 16.861 42.371 0.50 29.74 182 GLN A CA 1
ATOM 1433 C C . GLN A 1 182 ? 12.800 17.744 42.637 1.00 27.52 182 GLN A C 1
ATOM 1434 O O . GLN A 1 182 ? 12.688 18.972 42.661 1.00 28.52 182 GLN A O 1
ATOM 1445 N N . GLU A 1 183 ? 13.972 17.127 42.793 1.00 27.88 183 GLU A N 1
ATOM 1446 C CA . GLU A 1 183 ? 15.246 17.889 42.931 1.00 25.57 183 GLU A CA 1
ATOM 1447 C C . GLU A 1 183 ? 15.684 18.370 41.530 1.00 26.51 183 GLU A C 1
ATOM 1448 O O . GLU A 1 183 ? 15.834 17.548 40.619 1.00 26.10 183 GLU A O 1
ATOM 1454 N N . LYS A 1 184 ? 15.822 19.687 41.362 1.00 24.20 184 LYS A N 1
ATOM 1455 C CA . LYS A 1 184 ? 16.232 20.265 40.054 1.00 24.92 184 LYS A CA 1
ATOM 1456 C C . LYS A 1 184 ? 17.673 19.923 39.695 1.00 25.20 184 LYS A C 1
ATOM 1457 O O . LYS A 1 184 ? 18.561 19.926 40.539 1.00 25.31 184 LYS A O 1
ATOM 1463 N N . GLY A 1 185 ? 17.923 19.666 38.400 1.00 24.29 185 GLY A N 1
ATOM 1464 C CA . GLY A 1 185 ? 19.287 19.422 37.884 1.00 25.12 185 GLY A CA 1
ATOM 1465 C C . GLY A 1 185 ? 19.606 17.991 37.480 1.00 24.93 185 GLY A C 1
ATOM 1466 O O . GLY A 1 185 ? 20.729 17.702 37.046 1.00 24.72 185 GLY A O 1
ATOM 1467 N N . HIS A 1 186 ? 18.624 17.092 37.615 1.00 24.35 186 HIS A N 1
ATOM 1468 C CA . HIS A 1 186 ? 18.726 15.724 37.118 1.00 24.94 186 HIS A CA 1
ATOM 1469 C C . HIS A 1 186 ? 18.074 15.751 35.751 1.00 25.72 186 HIS A C 1
ATOM 1470 O O . HIS A 1 186 ? 16.834 15.793 35.620 1.00 25.63 186 HIS A O 1
ATOM 1477 N N . VAL A 1 187 ? 18.920 15.793 34.708 1.00 23.81 187 VAL A N 1
ATOM 1478 C CA . VAL A 1 187 ? 18.481 16.034 33.344 1.00 24.07 187 VAL A CA 1
ATOM 1479 C C . VAL A 1 187 ? 18.389 14.723 32.584 1.00 25.65 187 VAL A C 1
ATOM 1480 O O . VAL A 1 187 ? 19.411 14.036 32.443 1.00 25.33 187 VAL A O 1
ATOM 1484 N N . SER A 1 188 ? 17.186 14.376 32.112 1.00 24.69 188 SER A N 1
ATOM 1485 C CA . SER A 1 188 ? 16.949 13.126 31.316 1.00 25.98 188 SER A CA 1
ATOM 1486 C C . SER A 1 188 ? 16.539 13.442 29.886 1.00 26.11 188 SER A C 1
ATOM 1487 O O . SER A 1 188 ? 15.800 14.401 29.654 1.00 24.25 188 SER A O 1
ATOM 1490 N N . PHE A 1 189 ? 17.039 12.648 28.910 1.00 23.91 189 PHE A N 1
ATOM 1491 C CA . PHE A 1 189 ? 16.652 12.800 27.521 1.00 24.71 189 PHE A CA 1
ATOM 1492 C C . PHE A 1 189 ? 16.726 11.468 26.793 1.00 25.01 189 PHE A C 1
ATOM 1493 O O . PHE A 1 189 ? 17.504 10.592 27.183 1.00 26.90 189 PHE A O 1
ATOM 1501 N N . ASN A 1 190 ? 15.905 11.354 25.759 1.00 25.60 190 ASN A N 1
ATOM 1502 C CA . ASN A 1 190 ? 15.984 10.260 24.790 1.00 27.33 190 ASN A CA 1
ATOM 1503 C C . ASN A 1 190 ? 16.709 10.803 23.570 1.00 26.71 190 ASN A C 1
ATOM 1504 O O . ASN A 1 190 ? 16.602 11.988 23.255 1.00 25.28 190 ASN A O 1
ATOM 1509 N N . TYR A 1 191 ? 17.482 9.962 22.866 1.00 28.00 191 TYR A N 1
ATOM 1510 C CA . TYR A 1 191 ? 18.111 10.399 21.628 1.00 26.97 191 TYR A CA 1
ATOM 1511 C C . TYR A 1 191 ? 18.254 9.300 20.553 1.00 25.67 191 TYR A C 1
ATOM 1512 O O . TYR A 1 191 ? 18.212 8.124 20.882 1.00 27.95 191 TYR A O 1
ATOM 1521 N N . GLU A 1 192 ? 18.439 9.733 19.321 1.00 27.42 192 GLU A N 1
ATOM 1522 C CA . GLU A 1 192 ? 18.790 8.848 18.184 1.00 27.37 192 GLU A CA 1
ATOM 1523 C C . GLU A 1 192 ? 20.029 9.466 17.493 1.00 25.04 192 GLU A C 1
ATOM 1524 O O . GLU A 1 192 ? 19.930 10.513 16.857 1.00 26.71 192 GLU A O 1
ATOM 1530 N N . PHE A 1 193 ? 21.179 8.809 17.644 1.00 28.06 193 PHE A N 1
ATOM 1531 C CA . PHE A 1 193 ? 22.492 9.298 17.146 1.00 27.08 193 PHE A CA 1
ATOM 1532 C C . PHE A 1 193 ? 22.888 8.527 15.881 1.00 27.90 193 PHE A C 1
ATOM 1533 O O . PHE A 1 193 ? 22.879 7.309 15.928 1.00 29.58 193 PHE A O 1
ATOM 1541 N N . GLN A 1 194 ? 23.230 9.256 14.818 1.00 29.16 194 GLN A N 1
ATOM 1542 C CA . GLN A 1 194 ? 23.753 8.662 13.564 1.00 30.56 194 GLN A CA 1
ATOM 1543 C C . GLN A 1 194 ? 25.304 8.776 13.507 1.00 31.19 194 GLN A C 1
ATOM 1544 O O . GLN A 1 194 ? 25.790 9.869 13.206 1.00 32.46 194 GLN A O 1
ATOM 1550 N N . PRO A 1 195 ? 26.054 7.654 13.753 1.00 32.27 195 PRO A N 1
ATOM 1551 C CA . PRO A 1 195 ? 27.522 7.709 13.625 1.00 34.81 195 PRO A CA 1
ATOM 1552 C C . PRO A 1 195 ? 28.004 7.849 12.179 1.00 37.12 195 PRO A C 1
ATOM 1553 O O . PRO A 1 195 ? 27.287 7.484 11.236 1.00 40.06 195 PRO A O 1
ATOM 1557 N N . LYS A 1 196 ? 29.203 8.404 12.027 1.00 37.61 196 LYS A N 1
ATOM 1558 C CA . LYS A 1 196 ? 29.905 8.438 10.739 1.00 40.06 196 LYS A CA 1
ATOM 1559 C C . LYS A 1 196 ? 31.088 7.479 10.804 1.00 42.28 196 LYS A C 1
ATOM 1560 O O . LYS A 1 196 ? 31.437 6.926 11.850 1.00 40.20 196 LYS A O 1
#

Sequence (192 aa):
DDVKETIKKSKTIDATKYEMWTYVNLETGQTETHRDFSEWHVMKNGKLLETIPAKKGSEADIKIKWHIAIHRFDIRTNEGEAIATKETTEFSKVTGLPAGDYKKDVEIKDKMLVGFNMMADMMKSKFTVAGMAKVNPVLKTWIVENPMGKAPVLSKSVFVVKFKDGSSYAKIKFTDATNDKQQEKGHVSFNYEFQPK

B-factor: mean 32.4, std 9.96, range [18.26, 81.65]

Solvent-accessible surface area: 10989 Å² total; per-residue (Å²): 198,131,117,115,146,58,46,131,124,80,51,96,7,90,6,26,125,53,70,59,10,6,4,0,7,0,72,84,22,88,58,38,79,42,65,6,37,21,78,17,25,14,22,54,104,80,141,95,95,98,83,54,87,58,98,55,52,81,83,58,19,166,26,174,18,16,0,0,1,2,44,26,32,1,16,0,20,140,3,37,0,20,53,20,191,37,70,90,39,98,130,6,118,40,75,33,102,52,109,28,91,138,33,69,119,41,140,39,148,8,55,0,24,71,73,121,74,48,65,154,122,52,63,67,19,3,0,6,86,9,86,14,0,54,25,0,126,74,1,27,97,98,70,49,167,76,145,79,17,71,38,21,152,33,0,3,0,0,64,14,141,85,36,1,33,0,30,1,44,8,58,66,3,33,51,145,177,129,90,44,0,29,0,18,1,56,4,30,0,31,8,148

Nearest PDB structures (foldseek):
  6eu8-assembly1_A  TM=1.005E+00  e=2.453E-37  Tannerella forsythia
  6r2h-assembly1_A  TM=8.938E-01  e=3.185E-17  Prevotella intermedia
  3u22-assembly1_A  TM=8.208E-01  e=1.553E-14  Phocaeicola vulgatus ATCC 8482
  4gbs-assembly1_A  TM=8.420E-01  e=9.528E-14  Bacteroides fragilis NCTC 9343
  8b6a-assembly1_A  TM=7.739E-01  e=3.722E-10  Bacteroides fragilis NCTC 9343

Radius of gyration: 17.46 Å; Cα contacts (8 Å, |Δi|>4): 446; chains: 1; bounding box: 36×47×48 Å

InterPro domains:
  IPR025921 HmuY protein [PF14064] (41-211)
  IPR025921 HmuY protein [cd12105] (33-214)

Foldseek 3Di:
DPFDDKDWDKDKDQQQALQWKWFAASVVGDIDIDGDQFWKFKAFPRDGDDIDDGDDDPVPPDDDGAWMDHQLFIAGPQKWKAWDPDLDPVPCPDQDDDDTFHKDKDAFPRFRFDDDVQVVRVIGMGGRIDIGTPRSSQQFVDDDPPDATDGDSTWMKMAGPVRKIKTKGWDDQADPVRRGRTTMIIMIIGDD

Secondary structure (DSSP, 8-state):
--SPPPEEEEEEEE---TTEEEEE-TTT--EEEEE--SPEEEEETTEEEEEE-----GGG--S--SEEEETTEEEESS-EEEE-S-SSGGGS-SS--S--EE-EEEES-SEEE--HHHHHTTEEEEESEEEE-TTGGGGEEE--TTS--EE--PPEEEE-TTS-EEEEEEEEEE-TT--EEEEEEEEEEE--